Protein AF-A0A239Y9E6-F1 (afdb_monomer)

Foldseek 3Di:
DADALVVLLVCCVPPVPNPNLVCCLPRFFLVSLLVLLLVLLVVLVVVVLCCLVPVLVVDPDDPVSVVSVVVSVVCVVVVVVVSVVVSVVVVVVLLLLLQQLVVLLVVVVFDDDSRLSSRLSSNLSSNCSNLVSVLVVVLVVVCCCQCVPVVNVVVSVVVNVVVVVVSVVSSLVSSLVSNCVNRVHHSVSSVVSSVVSVVVVVVVVVVVVVVVVVVVVVVVD

Solvent-accessible surface area (backbone atoms only — not comparable to full-atom values): 11575 Å² total; per-residue (Å²): 131,90,68,51,48,69,57,41,51,49,30,37,70,79,33,38,90,83,44,10,40,60,45,39,63,75,58,50,43,48,68,38,17,47,53,46,26,56,55,41,65,44,46,64,53,52,49,53,49,48,52,56,65,62,54,50,79,74,47,75,91,43,72,69,49,53,50,49,52,50,52,50,55,52,45,54,59,50,39,56,55,52,51,53,50,49,50,54,52,47,51,52,50,47,53,54,49,19,47,50,35,40,57,49,33,47,76,74,67,30,78,67,52,46,66,61,44,35,20,49,51,28,42,49,53,24,48,50,43,46,52,50,46,54,48,51,52,53,49,55,52,48,46,46,47,31,42,69,74,61,70,32,58,68,58,46,65,52,51,49,58,56,51,52,51,52,51,51,53,51,51,53,50,51,48,29,50,43,50,12,63,61,32,70,42,55,47,66,59,40,48,52,35,50,54,53,36,52,53,52,51,52,50,54,50,52,52,50,52,53,51,52,51,53,51,52,65,60,69,76,106

Mean predicted aligned error: 7.92 Å

Organism: NCBI:txid248315

pLDDT: mean 84.87, std 12.21, range [47.34, 97.5]

Structure (mmCIF, N/CA/C/O backbone):
data_AF-A0A239Y9E6-F1
#
_entry.id   AF-A0A239Y9E6-F1
#
loop_
_atom_site.group_PDB
_atom_site.id
_atom_site.type_symbol
_atom_site.label_atom_id
_atom_site.label_alt_id
_atom_site.label_comp_id
_atom_site.label_asym_id
_atom_site.label_entity_id
_atom_site.label_seq_id
_atom_site.pdbx_PDB_ins_code
_atom_site.Cartn_x
_atom_site.Cartn_y
_atom_site.Cartn_z
_atom_site.occupancy
_atom_site.B_iso_or_equiv
_atom_site.auth_seq_id
_atom_site.auth_comp_id
_atom_site.auth_asym_id
_atom_site.auth_atom_id
_atom_site.pdbx_PDB_model_num
ATOM 1 N N . MET A 1 1 ? -2.095 -20.962 14.255 1.00 58.09 1 MET A N 1
ATOM 2 C CA . MET A 1 1 ? -0.664 -21.070 13.880 1.00 58.09 1 MET A CA 1
ATOM 3 C C . MET A 1 1 ? -0.201 -19.708 13.408 1.00 58.09 1 MET A C 1
ATOM 5 O O . MET A 1 1 ? -0.942 -19.065 12.679 1.00 58.09 1 MET A O 1
ATOM 9 N N . GLU A 1 2 ? 0.981 -19.259 13.822 1.00 73.25 2 GLU A N 1
ATOM 10 C CA . GLU A 1 2 ? 1.532 -17.983 13.360 1.00 73.25 2 GLU A CA 1
ATOM 11 C C . GLU A 1 2 ? 1.887 -18.067 11.864 1.00 73.25 2 GLU A C 1
ATOM 13 O O . GLU A 1 2 ? 2.598 -18.973 11.430 1.00 73.25 2 GLU A O 1
ATOM 18 N N . THR A 1 3 ? 1.362 -17.145 11.057 1.00 85.25 3 THR A N 1
ATOM 19 C CA . THR A 1 3 ? 1.657 -17.067 9.619 1.00 85.25 3 THR A CA 1
ATOM 20 C C . THR A 1 3 ? 2.967 -16.322 9.366 1.00 85.25 3 THR A C 1
ATOM 22 O O . THR A 1 3 ? 3.428 -15.540 10.196 1.00 85.25 3 THR A O 1
ATOM 25 N N . LYS A 1 4 ? 3.596 -16.533 8.210 1.00 91.25 4 LYS A N 1
ATOM 26 C CA . LYS A 1 4 ? 4.770 -15.751 7.793 1.00 91.25 4 LYS A CA 1
ATOM 27 C C . LYS A 1 4 ? 4.338 -14.615 6.873 1.00 91.25 4 LYS A C 1
ATOM 29 O O . LYS A 1 4 ? 3.382 -14.783 6.121 1.00 91.25 4 LYS A O 1
ATOM 34 N N . TRP A 1 5 ? 5.100 -13.518 6.867 1.00 89.94 5 TRP A N 1
ATOM 35 C CA . TRP A 1 5 ? 4.775 -12.320 6.085 1.00 89.94 5 TRP A CA 1
ATOM 36 C C . TRP A 1 5 ? 4.498 -12.643 4.608 1.00 89.94 5 TRP A C 1
ATOM 38 O O . TRP A 1 5 ? 3.470 -12.249 4.078 1.00 89.94 5 TRP A O 1
ATOM 48 N N . TYR A 1 6 ? 5.327 -13.460 3.953 1.00 89.88 6 TYR A N 1
ATOM 49 C CA . TYR A 1 6 ? 5.127 -13.810 2.542 1.00 89.88 6 TYR A CA 1
ATOM 50 C C . TYR A 1 6 ? 3.839 -14.611 2.288 1.00 89.88 6 TYR A C 1
ATOM 52 O O . TYR A 1 6 ? 3.244 -14.488 1.223 1.00 89.88 6 TYR A O 1
ATOM 60 N N . SER A 1 7 ? 3.383 -15.407 3.262 1.00 92.00 7 SER A N 1
ATOM 61 C CA . SER A 1 7 ? 2.109 -16.130 3.174 1.00 92.00 7 SER A CA 1
ATOM 62 C C . SER A 1 7 ? 0.931 -15.165 3.286 1.00 92.00 7 SER A C 1
ATOM 64 O O . SER A 1 7 ? -0.033 -15.287 2.536 1.00 92.00 7 SER A O 1
ATOM 66 N N . ASP A 1 8 ? 1.026 -14.181 4.185 1.00 92.31 8 ASP A N 1
ATOM 67 C CA . ASP A 1 8 ? 0.005 -13.142 4.359 1.00 92.31 8 ASP A CA 1
ATOM 68 C C . ASP A 1 8 ? -0.187 -12.347 3.060 1.00 92.31 8 ASP A C 1
ATOM 70 O O . ASP A 1 8 ? -1.309 -12.191 2.582 1.00 92.31 8 ASP A O 1
ATOM 74 N N . PHE A 1 9 ? 0.914 -11.933 2.427 1.00 92.06 9 PHE A N 1
ATOM 75 C CA . PHE A 1 9 ? 0.871 -11.216 1.152 1.00 92.06 9 PHE A CA 1
ATOM 76 C C . PHE A 1 9 ? 0.440 -12.083 -0.026 1.00 92.06 9 PHE A C 1
ATOM 78 O O . PHE A 1 9 ? -0.323 -11.617 -0.867 1.00 92.06 9 PHE A O 1
ATOM 85 N N . PHE A 1 10 ? 0.875 -13.343 -0.089 1.00 91.25 10 PHE A N 1
ATOM 86 C CA . PHE A 1 10 ? 0.415 -14.267 -1.124 1.00 91.25 10 PHE A CA 1
ATOM 87 C C . PHE A 1 10 ? -1.105 -14.452 -1.067 1.00 91.25 10 PHE A C 1
ATOM 89 O O . PHE A 1 10 ? -1.783 -14.379 -2.088 1.00 91.25 10 PHE A O 1
ATOM 96 N N . GLN A 1 11 ? -1.659 -14.632 0.133 1.00 93.69 11 GLN A N 1
ATOM 97 C CA . GLN A 1 11 ? -3.104 -14.763 0.312 1.00 93.69 11 GLN A CA 1
ATOM 98 C C . GLN A 1 11 ? -3.836 -13.449 0.028 1.00 93.69 11 GLN A C 1
ATOM 100 O O . GLN A 1 11 ? -4.917 -13.481 -0.553 1.00 93.69 11 GLN A O 1
ATOM 105 N N . LEU A 1 12 ? -3.247 -12.297 0.367 1.00 92.81 12 LEU A N 1
ATOM 106 C CA . LEU A 1 12 ? -3.786 -10.991 -0.019 1.00 92.81 12 LEU A CA 1
ATOM 107 C C . LEU A 1 12 ? -3.804 -10.792 -1.542 1.00 92.81 12 LEU A C 1
ATOM 109 O O . LEU A 1 12 ? -4.739 -10.190 -2.056 1.00 92.81 12 LEU A O 1
ATOM 113 N N . LEU A 1 13 ? -2.814 -11.322 -2.263 1.00 89.69 13 LEU A N 1
ATOM 114 C CA . LEU A 1 13 ? -2.731 -11.245 -3.721 1.00 89.69 13 LEU A CA 1
ATOM 115 C C . LEU A 1 13 ? -3.734 -12.180 -4.413 1.00 89.69 13 LEU A C 1
ATOM 117 O O . LEU A 1 13 ? -4.473 -11.754 -5.294 1.00 89.69 13 LEU A O 1
ATOM 121 N N . VAL A 1 14 ? -3.751 -13.459 -4.031 1.00 90.19 14 VAL A N 1
ATOM 122 C CA . VAL A 1 14 ? -4.514 -14.502 -4.742 1.00 90.19 14 VAL A CA 1
ATOM 123 C C . VAL A 1 14 ? -5.971 -14.559 -4.278 1.00 90.19 14 VAL A C 1
ATOM 125 O O . VAL A 1 14 ? -6.881 -14.812 -5.067 1.00 90.19 14 VAL A O 1
ATOM 128 N N . HIS A 1 15 ? -6.210 -14.310 -2.992 1.00 91.94 15 HIS A N 1
ATOM 129 C CA . HIS A 1 15 ? -7.507 -14.480 -2.344 1.00 91.94 15 HIS A CA 1
ATOM 130 C C . HIS A 1 15 ? -7.835 -13.306 -1.401 1.00 91.94 15 HIS A C 1
ATOM 132 O O . HIS A 1 15 ? -8.125 -13.534 -0.220 1.00 91.94 15 HIS A O 1
ATOM 138 N N . PRO A 1 16 ? -7.825 -12.046 -1.891 1.00 89.81 16 PRO A N 1
ATOM 139 C CA . PRO A 1 16 ? -7.928 -10.856 -1.044 1.00 89.81 16 PRO A CA 1
ATOM 140 C C . PRO A 1 16 ? -9.156 -10.883 -0.129 1.00 89.81 16 PRO A C 1
ATOM 142 O O . PRO A 1 16 ? -9.032 -10.671 1.074 1.00 89.81 16 PRO A O 1
ATOM 145 N N . PHE A 1 17 ? -10.335 -11.189 -0.679 1.00 92.12 17 PHE A N 1
ATOM 146 C CA . PHE A 1 17 ? -11.609 -11.071 0.044 1.00 92.12 17 PHE A CA 1
ATOM 147 C C . PHE A 1 17 ? -12.060 -12.336 0.770 1.00 92.12 17 PHE A C 1
ATOM 149 O O . PHE A 1 17 ? -12.908 -12.237 1.649 1.00 92.12 17 PHE A O 1
ATOM 156 N N . SER A 1 18 ? -11.537 -13.506 0.402 1.00 88.88 18 SER A N 1
ATOM 157 C CA . SER A 1 18 ? -11.937 -14.776 1.017 1.00 88.88 18 SER A CA 1
ATOM 158 C C . SER A 1 18 ? -11.010 -15.214 2.146 1.00 88.88 18 SER A C 1
ATOM 160 O O . SER A 1 18 ? -11.458 -15.921 3.043 1.00 88.88 18 SER A O 1
ATOM 162 N N . LYS A 1 19 ? -9.726 -14.830 2.106 1.00 90.88 19 LYS A N 1
ATOM 163 C CA . LYS A 1 19 ? -8.741 -15.281 3.099 1.00 90.88 19 LYS A CA 1
ATOM 164 C C . LYS A 1 19 ? -7.668 -14.254 3.437 1.00 90.88 19 LYS A C 1
ATOM 166 O O . LYS A 1 19 ? -7.308 -14.128 4.600 1.00 90.88 19 LYS A O 1
ATOM 171 N N . GLY A 1 20 ? -7.151 -13.521 2.453 1.00 92.81 20 GLY A N 1
ATOM 172 C CA . GLY A 1 20 ? -6.013 -12.620 2.642 1.00 92.81 20 GLY A CA 1
ATOM 173 C C . GLY A 1 20 ? -6.266 -11.526 3.675 1.00 92.81 20 GLY A C 1
ATOM 174 O O . GLY A 1 20 ? -5.470 -11.345 4.595 1.00 92.81 20 GLY A O 1
ATOM 175 N N . ILE A 1 21 ? -7.401 -10.832 3.563 1.00 95.31 21 ILE A N 1
ATOM 176 C CA . ILE A 1 21 ? -7.781 -9.776 4.507 1.00 95.31 21 ILE A CA 1
ATOM 177 C C . ILE A 1 21 ? -7.981 -10.335 5.924 1.00 95.31 21 ILE A C 1
ATOM 179 O O . ILE A 1 21 ? -7.433 -9.778 6.873 1.00 95.31 21 ILE A O 1
ATOM 183 N N . ASP A 1 22 ? -8.717 -11.440 6.068 1.00 94.88 22 ASP A N 1
ATOM 184 C CA . ASP A 1 22 ? -8.910 -12.129 7.352 1.00 94.88 22 ASP A CA 1
ATOM 185 C C . ASP A 1 22 ? -7.582 -12.496 8.007 1.00 94.88 22 ASP A C 1
ATOM 187 O O . ASP A 1 22 ? -7.327 -12.149 9.159 1.00 94.88 22 ASP A O 1
ATOM 191 N N . GLN A 1 23 ? -6.692 -13.108 7.228 1.00 94.50 23 GLN A N 1
ATOM 192 C CA . GLN A 1 23 ? -5.389 -13.548 7.696 1.00 94.50 23 GLN A CA 1
ATOM 193 C C . GLN A 1 23 ? -4.529 -12.383 8.214 1.00 94.50 23 GLN A C 1
ATOM 195 O O . GLN A 1 23 ? -3.856 -12.526 9.233 1.00 94.50 23 GLN A O 1
ATOM 200 N N . ILE A 1 24 ? -4.564 -11.214 7.565 1.00 95.06 24 ILE A N 1
ATOM 201 C CA . ILE A 1 24 ? -3.812 -10.026 8.009 1.00 95.06 24 ILE A CA 1
ATOM 202 C C . ILE A 1 24 ? -4.429 -9.391 9.258 1.00 95.06 24 ILE A C 1
ATOM 204 O O . ILE A 1 24 ? -3.705 -8.928 10.151 1.00 95.06 24 ILE A O 1
ATOM 208 N N . VAL A 1 25 ? -5.759 -9.334 9.330 1.00 95.19 25 VAL A N 1
ATOM 209 C CA . VAL A 1 25 ? -6.447 -8.773 10.497 1.00 95.19 25 VAL A CA 1
ATOM 210 C C . VAL A 1 25 ? -6.164 -9.632 11.731 1.00 95.19 25 VAL A C 1
ATOM 212 O O . VAL A 1 25 ? -5.786 -9.075 12.761 1.00 95.19 25 VAL A O 1
ATOM 215 N N . GLU A 1 26 ? -6.240 -10.958 11.598 1.00 93.75 26 GLU A N 1
ATOM 216 C CA . GLU A 1 26 ? -6.111 -11.915 12.702 1.00 93.75 26 GLU A CA 1
ATOM 217 C C . GLU A 1 26 ? -4.653 -12.241 13.076 1.00 93.75 26 GLU A C 1
ATOM 219 O O . GLU A 1 26 ? -4.287 -12.192 14.249 1.00 93.75 26 GLU A O 1
ATOM 224 N N . PHE A 1 27 ? -3.793 -12.535 12.093 1.00 93.56 27 PHE A N 1
ATOM 225 C CA . PHE A 1 27 ? -2.424 -13.030 12.328 1.00 93.56 27 PHE A CA 1
ATOM 226 C C . PHE A 1 27 ? -1.324 -12.059 11.889 1.00 93.56 27 PHE A C 1
ATOM 228 O O . PHE A 1 27 ? -0.134 -12.282 12.163 1.00 93.56 27 PHE A O 1
ATOM 235 N N . GLY A 1 28 ? -1.691 -10.982 11.196 1.00 92.50 28 GLY A N 1
ATOM 236 C CA . GLY A 1 28 ? -0.747 -9.969 10.759 1.00 92.50 28 GLY A CA 1
ATOM 237 C C . GLY A 1 28 ? -0.154 -9.216 11.948 1.00 92.50 28 GLY A C 1
ATOM 238 O O . GLY A 1 28 ? -0.832 -8.890 12.921 1.00 92.50 28 GLY A O 1
ATOM 239 N N . THR A 1 29 ? 1.126 -8.868 11.844 1.00 94.75 29 THR A N 1
ATOM 240 C CA . THR A 1 29 ? 1.802 -7.999 12.811 1.00 94.75 29 THR A CA 1
ATOM 241 C C . THR A 1 29 ? 2.454 -6.827 12.099 1.00 94.75 29 THR A C 1
ATOM 243 O O . THR A 1 29 ? 2.759 -6.896 10.907 1.00 94.75 29 THR A O 1
ATOM 246 N N . LEU A 1 30 ? 2.701 -5.752 12.846 1.00 93.50 30 LEU A N 1
ATOM 247 C CA . LEU A 1 30 ? 3.375 -4.566 12.326 1.00 93.50 30 LEU A CA 1
ATOM 248 C C . LEU A 1 30 ? 4.757 -4.900 11.757 1.00 93.50 30 LEU A C 1
ATOM 250 O O . LEU A 1 30 ? 5.105 -4.467 10.664 1.00 93.50 30 LEU A O 1
ATOM 254 N N . LYS A 1 31 ? 5.509 -5.748 12.470 1.00 93.00 31 LYS A N 1
ATOM 255 C CA . LYS A 1 31 ? 6.826 -6.228 12.046 1.00 93.00 31 LYS A CA 1
ATOM 256 C C . LYS A 1 31 ? 6.748 -6.980 10.713 1.00 93.00 31 LYS A C 1
ATOM 258 O O . LYS A 1 31 ? 7.582 -6.740 9.848 1.00 93.00 31 LYS A O 1
ATOM 263 N N . LYS A 1 32 ? 5.755 -7.860 10.529 1.00 93.44 32 LYS A N 1
ATOM 264 C CA . LYS A 1 32 ? 5.565 -8.599 9.268 1.00 93.44 32 LYS A CA 1
ATOM 265 C C . LYS A 1 32 ? 5.279 -7.655 8.098 1.00 93.44 32 LYS A C 1
ATOM 267 O O . LYS A 1 32 ? 5.931 -7.789 7.070 1.00 93.44 32 LYS A O 1
ATOM 272 N N . GLY A 1 33 ? 4.368 -6.694 8.280 1.00 92.00 33 GLY A N 1
ATOM 273 C CA . GLY A 1 33 ? 4.058 -5.690 7.257 1.00 92.00 33 GLY A CA 1
ATOM 274 C C . GLY A 1 33 ? 5.288 -4.862 6.879 1.00 92.00 33 GLY A C 1
ATOM 275 O O . GLY A 1 33 ? 5.632 -4.776 5.708 1.00 92.00 33 GLY A O 1
ATOM 276 N N . PHE A 1 34 ? 6.001 -4.326 7.874 1.00 92.38 34 PHE A N 1
ATOM 277 C CA . PHE A 1 34 ? 7.198 -3.508 7.663 1.00 92.38 34 PHE A CA 1
ATOM 278 C C . PHE A 1 34 ? 8.294 -4.239 6.876 1.00 92.38 34 PHE A C 1
ATOM 280 O O . PHE A 1 34 ? 8.764 -3.741 5.855 1.00 92.38 34 PHE A O 1
ATOM 287 N N . TRP A 1 35 ? 8.680 -5.442 7.319 1.00 90.12 35 TRP A N 1
ATOM 288 C CA . TRP A 1 35 ? 9.730 -6.208 6.643 1.00 90.12 35 TRP A CA 1
ATOM 289 C C . TRP A 1 35 ? 9.328 -6.610 5.230 1.00 90.12 35 TRP A C 1
ATOM 291 O O . TRP A 1 35 ? 10.146 -6.512 4.321 1.00 90.12 35 TRP A O 1
ATOM 301 N N . ALA A 1 36 ? 8.076 -7.019 5.025 1.00 89.25 36 ALA A N 1
ATOM 302 C CA . ALA A 1 36 ? 7.587 -7.342 3.694 1.00 89.25 36 ALA A CA 1
ATOM 303 C C . ALA A 1 36 ? 7.702 -6.149 2.740 1.00 89.25 36 ALA A C 1
ATOM 305 O O . ALA A 1 36 ? 8.219 -6.308 1.639 1.00 89.25 36 ALA A O 1
ATOM 306 N N . THR A 1 37 ? 7.295 -4.953 3.174 1.00 88.75 37 THR A N 1
ATOM 307 C CA . THR A 1 37 ? 7.396 -3.732 2.365 1.00 88.75 37 THR A CA 1
ATOM 308 C C . THR A 1 37 ? 8.841 -3.404 2.017 1.00 88.75 37 THR A C 1
ATOM 310 O O . THR A 1 37 ? 9.116 -3.127 0.855 1.00 88.75 37 THR A O 1
ATOM 313 N N . ILE A 1 38 ? 9.775 -3.517 2.968 1.00 87.25 38 ILE A N 1
ATOM 314 C CA . ILE A 1 38 ? 11.215 -3.352 2.703 1.00 87.25 38 ILE A CA 1
ATOM 315 C C . ILE A 1 38 ? 11.676 -4.299 1.590 1.00 87.25 38 ILE A C 1
ATOM 317 O O . ILE A 1 38 ? 12.301 -3.863 0.622 1.00 87.25 38 ILE A O 1
ATOM 321 N N . PHE A 1 39 ? 11.353 -5.590 1.708 1.00 87.06 39 PHE A N 1
ATOM 322 C CA . PHE A 1 39 ? 11.778 -6.585 0.726 1.00 87.06 39 PHE A CA 1
ATOM 323 C C . PHE A 1 39 ? 11.119 -6.370 -0.635 1.00 87.06 39 PHE A C 1
ATOM 325 O O . PHE A 1 39 ? 11.807 -6.432 -1.649 1.00 87.06 39 PHE A O 1
ATOM 332 N N . PHE A 1 40 ? 9.821 -6.063 -0.682 1.00 87.94 40 PHE A N 1
ATOM 333 C CA . PHE A 1 40 ? 9.132 -5.784 -1.941 1.00 87.94 40 PHE A CA 1
ATOM 334 C C . PHE A 1 40 ? 9.663 -4.531 -2.620 1.00 87.94 40 PHE A C 1
ATOM 336 O O . PHE A 1 40 ? 9.852 -4.549 -3.831 1.00 87.94 40 PHE A O 1
ATOM 343 N N . TRP A 1 41 ? 9.994 -3.487 -1.859 1.00 84.00 41 TRP A N 1
ATOM 344 C CA . TRP A 1 41 ? 10.648 -2.302 -2.405 1.00 84.00 41 TRP A CA 1
ATOM 345 C C . TRP A 1 41 ? 12.005 -2.614 -3.018 1.00 84.00 41 TRP A C 1
ATOM 347 O O . TRP A 1 41 ? 12.411 -1.878 -3.898 1.00 84.00 41 TRP A O 1
ATOM 357 N N . ALA A 1 42 ? 12.708 -3.672 -2.607 1.00 81.56 42 ALA A N 1
ATOM 358 C CA . ALA A 1 42 ? 13.964 -4.058 -3.247 1.00 81.56 42 ALA A CA 1
ATOM 359 C C . ALA A 1 42 ? 13.750 -4.754 -4.605 1.00 81.56 42 ALA A C 1
ATOM 361 O O . ALA A 1 42 ? 14.606 -4.647 -5.480 1.00 81.56 42 ALA A O 1
ATOM 362 N N . ILE A 1 43 ? 12.619 -5.444 -4.813 1.00 80.88 43 ILE A N 1
ATOM 363 C CA . ILE A 1 43 ? 12.390 -6.299 -5.992 1.00 80.88 43 ILE A CA 1
ATOM 364 C C . ILE A 1 43 ? 12.484 -5.536 -7.325 1.00 80.88 43 ILE A C 1
ATOM 366 O O . ILE A 1 43 ? 13.253 -5.989 -8.172 1.00 80.88 43 ILE A O 1
ATOM 370 N N . PRO A 1 44 ? 11.787 -4.400 -7.553 1.00 73.75 44 PRO A N 1
ATOM 371 C CA . PRO A 1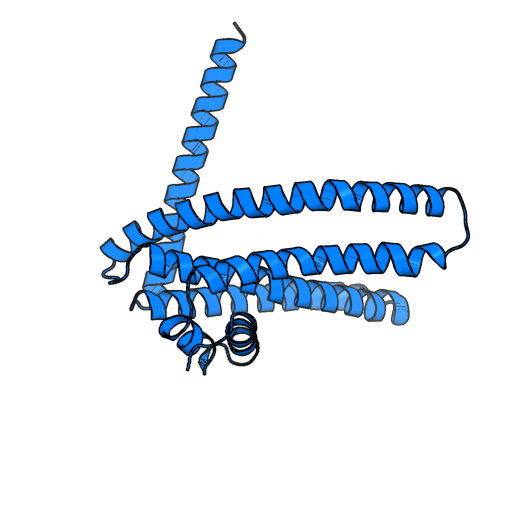 44 ? 11.878 -3.665 -8.821 1.00 73.75 44 PRO A CA 1
ATOM 372 C C . PRO A 1 44 ? 13.309 -3.306 -9.208 1.00 73.75 44 PRO A C 1
ATOM 374 O O . PRO A 1 44 ? 13.696 -3.398 -10.370 1.00 73.75 44 PRO A O 1
ATOM 377 N N . TYR A 1 45 ? 14.109 -2.926 -8.218 1.00 72.50 45 TYR A N 1
ATOM 378 C CA . TYR A 1 45 ? 15.476 -2.486 -8.436 1.00 72.50 45 TYR A CA 1
ATOM 379 C C . TYR A 1 45 ? 16.441 -3.654 -8.580 1.00 72.50 45 TYR A C 1
ATOM 381 O O . TYR A 1 45 ? 17.361 -3.566 -9.384 1.00 72.50 45 TYR A O 1
ATOM 389 N N . LEU A 1 46 ? 16.220 -4.762 -7.865 1.00 74.50 46 LEU A N 1
ATOM 390 C CA . LEU A 1 46 ? 16.942 -6.010 -8.111 1.00 74.50 46 LEU A CA 1
ATOM 391 C C . LEU A 1 46 ? 16.678 -6.511 -9.530 1.00 74.50 46 LEU A C 1
ATOM 393 O O . LEU A 1 46 ? 17.617 -6.908 -10.209 1.00 74.50 46 LEU A O 1
ATOM 397 N N . LEU A 1 47 ? 15.431 -6.439 -10.006 1.00 70.81 47 LEU A N 1
ATOM 398 C CA . LEU A 1 47 ? 15.101 -6.747 -11.395 1.00 70.81 47 LEU A CA 1
ATOM 399 C C . LEU A 1 47 ? 15.834 -5.795 -12.346 1.00 70.81 47 LEU A C 1
ATOM 401 O O . LEU A 1 47 ? 16.524 -6.269 -13.239 1.00 70.81 47 LEU A O 1
ATOM 405 N N . LEU A 1 48 ? 15.779 -4.479 -12.128 1.00 67.25 48 LEU A N 1
ATOM 406 C CA . LEU A 1 48 ? 16.496 -3.506 -12.961 1.00 67.25 48 LEU A CA 1
ATOM 407 C C . LEU A 1 48 ? 18.015 -3.757 -12.988 1.00 67.25 48 LEU A C 1
ATOM 409 O O . LEU A 1 48 ? 18.631 -3.717 -14.052 1.00 67.25 48 LEU A O 1
ATOM 413 N N . ALA A 1 49 ? 18.612 -4.056 -11.833 1.00 66.62 49 ALA A N 1
ATOM 414 C CA . ALA A 1 49 ? 20.031 -4.359 -11.700 1.00 66.62 49 ALA A CA 1
ATOM 415 C C . ALA A 1 49 ? 20.400 -5.680 -12.390 1.00 66.62 49 ALA A C 1
ATOM 417 O O . ALA A 1 49 ? 21.401 -5.729 -13.100 1.00 66.62 49 ALA A O 1
ATOM 418 N N . LEU A 1 50 ? 19.597 -6.738 -12.239 1.00 66.44 50 LEU A N 1
ATOM 419 C CA . LEU A 1 50 ? 19.798 -8.015 -12.932 1.00 66.44 50 LEU A CA 1
ATOM 420 C C . LEU A 1 50 ? 19.654 -7.856 -14.450 1.00 66.44 50 LEU A C 1
ATOM 422 O O . LEU A 1 50 ? 20.526 -8.297 -15.191 1.00 66.44 50 LEU A O 1
ATOM 426 N N . PHE A 1 51 ? 18.618 -7.160 -14.926 1.00 60.75 51 PHE A N 1
ATOM 427 C CA . PHE A 1 51 ? 18.453 -6.853 -16.350 1.00 60.75 51 PHE A CA 1
ATOM 428 C C . PHE A 1 51 ? 19.654 -6.061 -16.888 1.00 60.75 51 PHE A C 1
ATOM 430 O O . PHE A 1 51 ? 20.227 -6.432 -17.913 1.00 60.75 51 PHE A O 1
ATOM 437 N N . GLY A 1 52 ? 20.090 -5.021 -16.172 1.00 57.59 52 GLY A N 1
ATOM 438 C CA . GLY A 1 52 ? 21.242 -4.208 -16.555 1.00 57.59 52 GLY A CA 1
ATOM 439 C C . GLY A 1 52 ? 22.578 -4.957 -16.519 1.00 57.59 52 GLY A C 1
ATOM 440 O O . GLY A 1 52 ? 23.431 -4.726 -17.366 1.00 57.59 52 GLY A O 1
ATOM 441 N N . THR A 1 53 ? 22.777 -5.882 -15.580 1.00 59.22 53 THR A N 1
ATOM 442 C CA . THR A 1 53 ? 24.045 -6.624 -15.437 1.00 59.22 53 THR A CA 1
ATOM 443 C C . THR A 1 53 ? 24.113 -7.903 -16.268 1.00 59.22 53 THR A C 1
ATOM 445 O O . THR A 1 53 ? 25.216 -8.338 -16.575 1.00 59.22 53 THR A O 1
ATOM 448 N N . MET A 1 54 ? 22.982 -8.496 -16.671 1.00 59.75 54 MET A N 1
ATOM 449 C CA . MET A 1 54 ? 22.956 -9.735 -17.464 1.00 59.75 54 MET A CA 1
ATOM 450 C C . MET A 1 54 ? 22.816 -9.494 -18.973 1.00 59.75 54 MET A C 1
ATOM 452 O O . MET A 1 54 ? 23.437 -10.215 -19.749 1.00 59.75 54 MET A O 1
ATOM 456 N N . LEU A 1 55 ? 22.041 -8.494 -19.416 1.00 60.03 55 LEU A N 1
ATOM 457 C CA . LEU A 1 55 ? 21.837 -8.235 -20.854 1.00 60.03 55 LEU A CA 1
ATOM 458 C C . LEU A 1 55 ? 22.950 -7.388 -21.475 1.00 60.03 55 LEU A C 1
ATOM 460 O O . LEU A 1 55 ? 23.312 -7.590 -22.628 1.00 60.03 55 LEU A O 1
ATOM 464 N N . ILE A 1 56 ? 23.509 -6.440 -20.725 1.00 59.19 56 ILE A N 1
ATOM 465 C CA . ILE A 1 56 ? 24.456 -5.456 -21.268 1.00 59.19 56 ILE A CA 1
ATOM 466 C C . ILE A 1 56 ? 25.833 -6.048 -21.582 1.00 59.19 56 ILE A C 1
ATOM 468 O O . ILE A 1 56 ? 26.397 -5.677 -22.609 1.00 59.19 56 ILE A O 1
ATOM 472 N N . PRO A 1 57 ? 26.379 -7.009 -20.810 1.00 63.09 57 PRO A N 1
ATOM 473 C CA . PRO A 1 57 ? 27.607 -7.696 -21.210 1.00 63.09 57 PRO A CA 1
ATOM 474 C C . PRO A 1 57 ? 27.475 -8.519 -22.498 1.00 63.09 57 PRO A C 1
ATOM 476 O O . PRO A 1 57 ? 28.495 -8.871 -23.083 1.00 63.09 57 PRO A O 1
ATOM 479 N N . LEU A 1 58 ? 26.244 -8.829 -22.928 1.00 64.12 58 LEU A N 1
ATOM 480 C CA . LEU A 1 58 ? 25.960 -9.508 -24.195 1.00 64.12 58 LEU A CA 1
AT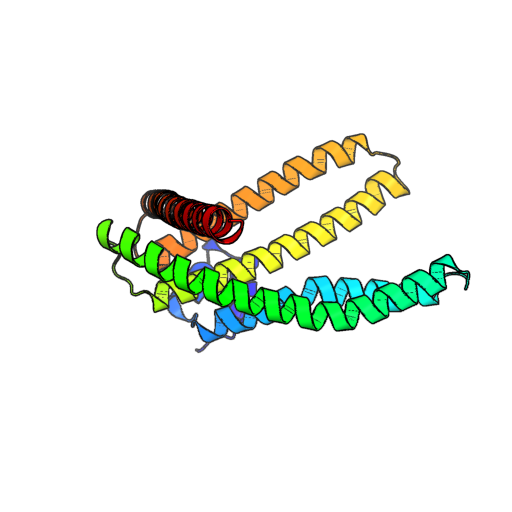OM 481 C C . LEU A 1 58 ? 25.876 -8.529 -25.381 1.00 64.12 58 LEU A C 1
ATOM 483 O O . LEU A 1 58 ? 25.855 -8.970 -26.529 1.00 64.12 58 LEU A O 1
ATOM 487 N N . LEU A 1 59 ? 25.834 -7.214 -25.128 1.00 65.75 59 LEU A N 1
ATOM 488 C CA . LEU A 1 59 ? 25.840 -6.187 -26.168 1.00 65.75 59 LEU A CA 1
ATOM 489 C C . LEU A 1 59 ? 27.276 -5.889 -26.643 1.00 65.75 59 LEU A C 1
ATOM 491 O O . LEU A 1 59 ? 28.228 -6.000 -25.863 1.00 65.75 59 LEU A O 1
ATOM 495 N N . PRO A 1 60 ? 27.467 -5.481 -27.913 1.00 73.12 60 PRO A N 1
ATOM 496 C CA . PRO A 1 60 ? 28.781 -5.121 -28.435 1.00 73.12 60 PRO A CA 1
ATOM 497 C C . PRO A 1 60 ? 29.435 -4.017 -27.599 1.00 73.12 60 PRO A C 1
ATOM 499 O O . PRO A 1 60 ? 28.852 -2.954 -27.389 1.00 73.12 60 PRO A O 1
ATOM 502 N N . ARG A 1 61 ? 30.675 -4.247 -27.154 1.00 73.00 61 ARG A N 1
ATOM 503 C CA . ARG A 1 61 ? 31.470 -3.269 -26.397 1.00 73.00 61 ARG A CA 1
ATOM 504 C C . ARG A 1 61 ? 31.727 -2.028 -27.259 1.00 73.00 61 ARG A C 1
ATOM 506 O O . ARG A 1 61 ? 32.622 -2.015 -28.096 1.00 73.00 61 ARG A O 1
ATOM 513 N N . ASN A 1 62 ? 30.944 -0.986 -27.029 1.00 78.56 62 ASN A N 1
ATOM 514 C CA . ASN A 1 62 ? 31.118 0.348 -27.592 1.00 78.56 62 ASN A CA 1
ATOM 515 C C . ASN A 1 62 ? 30.969 1.400 -26.478 1.00 78.56 62 ASN A C 1
ATOM 517 O O . ASN A 1 62 ? 30.655 1.063 -25.332 1.00 78.56 62 ASN A O 1
ATOM 521 N N . GLU A 1 63 ? 31.198 2.674 -26.798 1.00 71.94 63 GLU A N 1
ATOM 522 C CA . GLU A 1 63 ? 31.133 3.759 -25.808 1.00 71.94 63 GLU A CA 1
ATOM 523 C C . GLU A 1 63 ? 29.771 3.845 -25.107 1.00 71.94 63 GLU A C 1
ATOM 525 O O . GLU A 1 63 ? 29.716 4.059 -23.900 1.00 71.94 63 GLU A O 1
ATOM 530 N N . ILE A 1 64 ? 28.676 3.573 -25.825 1.00 67.25 64 ILE A N 1
ATOM 531 C CA . ILE A 1 64 ? 27.317 3.536 -25.266 1.00 67.25 64 ILE A CA 1
ATOM 532 C C . ILE 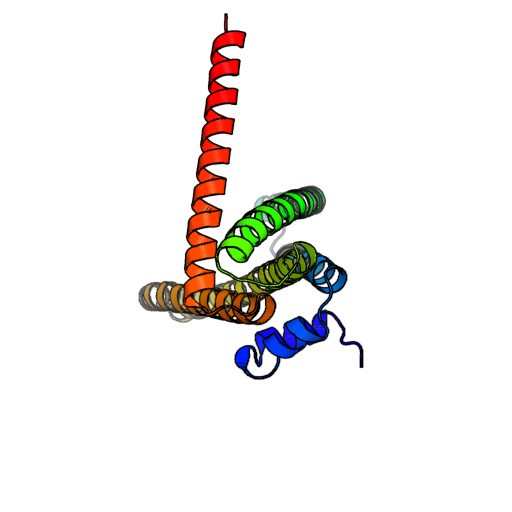A 1 64 ? 27.195 2.432 -24.207 1.00 67.25 64 ILE A C 1
ATOM 534 O O . ILE A 1 64 ? 26.712 2.686 -23.106 1.00 67.25 64 ILE A O 1
ATOM 538 N N . THR A 1 65 ? 27.685 1.227 -24.505 1.00 66.38 65 THR A N 1
ATOM 539 C CA . THR A 1 65 ? 27.629 0.059 -23.610 1.00 66.38 65 THR A CA 1
ATOM 540 C C . THR A 1 65 ? 28.515 0.248 -22.372 1.00 66.38 65 THR A C 1
ATOM 542 O O . THR A 1 65 ? 28.109 -0.101 -21.264 1.00 66.38 65 THR A O 1
ATOM 545 N N . ASN A 1 66 ? 29.695 0.864 -22.521 1.00 67.44 66 ASN A N 1
ATOM 546 C CA . ASN A 1 66 ? 30.577 1.194 -21.393 1.00 67.44 66 ASN A CA 1
ATOM 547 C C . ASN A 1 66 ? 30.003 2.314 -20.506 1.00 67.44 66 ASN A C 1
ATOM 549 O O . ASN A 1 66 ? 30.051 2.197 -19.281 1.00 67.44 66 ASN A O 1
ATOM 553 N N . THR A 1 67 ? 29.404 3.357 -21.090 1.00 65.62 67 THR A N 1
ATOM 554 C CA . THR A 1 67 ? 28.694 4.397 -20.328 1.00 65.62 67 THR A CA 1
ATOM 555 C C . THR A 1 67 ? 27.506 3.806 -19.573 1.00 65.62 67 THR A C 1
ATOM 557 O O . THR A 1 67 ? 27.328 4.103 -18.394 1.00 65.62 67 THR A O 1
ATOM 560 N N . PHE A 1 68 ? 26.740 2.902 -20.191 1.00 64.06 68 PHE A N 1
ATOM 561 C CA . PHE A 1 68 ? 25.632 2.209 -19.525 1.00 64.06 68 PHE A CA 1
ATOM 562 C C . PHE A 1 68 ? 26.104 1.360 -18.332 1.00 64.06 68 PHE A C 1
ATOM 564 O O . PHE A 1 68 ? 25.488 1.405 -17.270 1.00 64.06 68 PHE A O 1
ATOM 571 N N . LEU A 1 69 ? 27.222 0.637 -18.469 1.00 65.12 69 LEU A N 1
ATOM 572 C CA . LEU A 1 69 ? 27.847 -0.145 -17.391 1.00 65.12 69 LEU A CA 1
ATOM 573 C C . LEU A 1 69 ? 28.282 0.724 -16.200 1.00 65.12 69 LEU A C 1
ATOM 575 O O . LEU A 1 69 ? 28.043 0.357 -15.048 1.00 65.12 69 LEU A O 1
ATOM 579 N N . ILE A 1 70 ? 28.889 1.884 -16.463 1.00 65.44 70 ILE A N 1
ATOM 580 C CA . ILE A 1 70 ? 29.291 2.838 -15.420 1.00 65.44 70 ILE A CA 1
ATOM 581 C C . ILE A 1 70 ? 28.049 3.426 -14.741 1.00 65.44 70 ILE A C 1
ATOM 583 O O . ILE A 1 70 ? 27.960 3.400 -13.514 1.00 65.44 70 ILE A O 1
ATOM 587 N N . VAL A 1 71 ? 27.059 3.877 -15.518 1.00 63.91 71 VAL A N 1
ATOM 588 C CA . VAL A 1 71 ? 25.789 4.409 -14.997 1.00 63.91 71 VAL A CA 1
ATOM 589 C C . VAL A 1 71 ? 25.075 3.380 -14.126 1.00 63.91 71 VAL A C 1
ATOM 591 O O . VAL A 1 71 ? 24.613 3.741 -13.054 1.00 63.91 71 VAL A O 1
ATOM 594 N N . LEU A 1 72 ? 25.036 2.101 -14.510 1.00 61.41 72 LEU A N 1
ATOM 595 C CA . LEU A 1 72 ? 24.432 1.032 -13.705 1.00 61.41 72 LEU A CA 1
ATOM 596 C C . LEU A 1 72 ? 25.221 0.699 -12.437 1.00 61.41 72 LEU A C 1
ATOM 598 O O . LEU A 1 72 ? 24.622 0.424 -11.400 1.00 61.41 72 LEU A O 1
ATOM 602 N N . THR A 1 73 ? 26.552 0.756 -12.490 1.00 59.62 73 THR A N 1
ATOM 603 C CA . THR A 1 73 ? 27.404 0.531 -11.311 1.00 59.62 73 THR A CA 1
ATOM 604 C C . THR A 1 73 ? 27.218 1.655 -10.286 1.00 59.62 73 THR A C 1
ATOM 606 O O . THR A 1 73 ? 27.032 1.389 -9.097 1.00 59.62 73 THR A O 1
ATOM 609 N N . PHE A 1 74 ? 27.165 2.913 -10.742 1.00 58.56 74 PHE A N 1
ATOM 610 C CA . PHE A 1 74 ? 26.807 4.059 -9.900 1.00 58.56 74 PHE A CA 1
ATOM 611 C C . PHE A 1 74 ? 25.341 4.018 -9.456 1.00 58.56 74 PHE A C 1
ATOM 613 O O . PHE A 1 74 ? 25.049 4.325 -8.300 1.00 58.56 74 PHE A O 1
ATOM 620 N N . ALA A 1 75 ? 24.428 3.576 -10.325 1.00 58.19 75 ALA A N 1
ATOM 621 C CA . ALA A 1 75 ? 23.025 3.381 -9.987 1.00 58.19 75 ALA A CA 1
ATOM 622 C C . ALA A 1 75 ? 22.853 2.315 -8.906 1.00 58.19 75 ALA A C 1
ATOM 624 O O . ALA A 1 75 ? 21.948 2.466 -8.106 1.00 58.19 75 ALA A O 1
ATOM 625 N N . GLY A 1 76 ? 23.720 1.300 -8.811 1.00 59.75 76 GLY A N 1
ATOM 626 C CA . GLY A 1 76 ? 23.691 0.296 -7.742 1.00 59.75 76 GLY A CA 1
ATOM 627 C C . GLY A 1 76 ? 24.028 0.857 -6.352 1.00 59.75 76 GLY A C 1
ATOM 628 O O . GLY A 1 76 ? 23.342 0.546 -5.380 1.00 59.75 76 GLY A O 1
ATOM 629 N N . VAL A 1 77 ? 25.037 1.730 -6.243 1.00 60.03 77 VAL A N 1
ATOM 630 C CA . VAL A 1 77 ? 25.398 2.394 -4.970 1.00 60.03 77 VAL A CA 1
ATOM 631 C C . VAL A 1 77 ? 24.395 3.495 -4.619 1.00 60.03 77 VAL A C 1
ATOM 633 O O . VAL A 1 77 ? 23.916 3.563 -3.486 1.00 60.03 77 VAL A O 1
ATOM 636 N N . ALA A 1 78 ? 24.020 4.323 -5.599 1.00 64.62 78 ALA A N 1
ATOM 637 C CA . ALA A 1 78 ? 22.959 5.313 -5.438 1.00 64.62 78 ALA A CA 1
ATOM 638 C C . ALA A 1 78 ? 21.617 4.645 -5.100 1.00 64.62 78 ALA A C 1
ATOM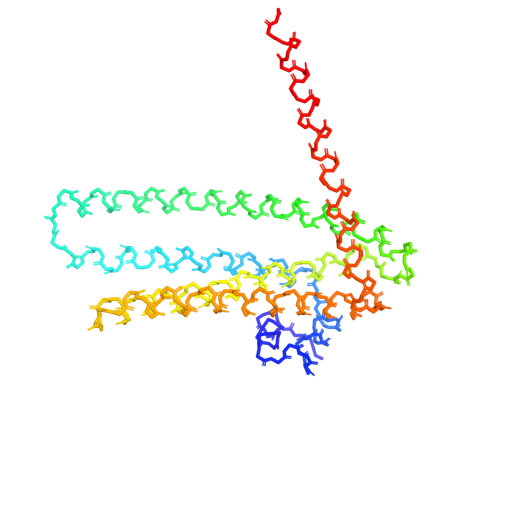 640 O O . ALA A 1 78 ? 20.858 5.184 -4.303 1.00 64.62 78 ALA A O 1
ATOM 641 N N . PHE A 1 79 ? 21.351 3.447 -5.629 1.00 69.06 79 PHE A N 1
ATOM 642 C CA . PHE A 1 79 ? 20.163 2.652 -5.330 1.00 69.06 79 PHE A CA 1
ATOM 643 C C . PHE A 1 79 ? 20.088 2.295 -3.855 1.00 69.06 79 PHE A C 1
ATOM 645 O O . PHE A 1 79 ? 19.055 2.547 -3.252 1.00 69.06 79 PHE A O 1
ATOM 652 N N . VAL A 1 80 ? 21.154 1.757 -3.254 1.00 69.81 80 VAL A N 1
ATOM 653 C CA . VAL A 1 80 ? 21.131 1.413 -1.824 1.00 69.81 80 VAL A CA 1
ATOM 654 C C . VAL A 1 80 ? 20.792 2.653 -0.994 1.00 69.81 80 VAL A C 1
ATOM 656 O O . VAL A 1 80 ? 19.920 2.590 -0.131 1.00 69.81 80 VAL A O 1
ATOM 659 N N . LEU A 1 81 ? 21.390 3.805 -1.310 1.00 72.12 81 LEU A N 1
ATOM 660 C CA . LEU A 1 81 ? 21.108 5.069 -0.623 1.00 72.12 81 LEU A CA 1
ATOM 661 C C . LEU A 1 81 ? 19.668 5.565 -0.840 1.00 72.12 81 LEU A C 1
ATOM 663 O O . LEU A 1 81 ? 19.000 5.922 0.128 1.00 72.12 81 LEU A O 1
ATOM 667 N N . ILE A 1 82 ? 19.168 5.555 -2.079 1.00 73.62 82 ILE A N 1
ATOM 668 C CA . ILE A 1 82 ? 17.797 5.967 -2.428 1.00 73.62 82 ILE A CA 1
ATOM 669 C C . ILE A 1 82 ? 16.769 5.019 -1.808 1.00 73.62 82 ILE A C 1
ATOM 671 O O . ILE A 1 82 ? 15.738 5.467 -1.318 1.00 73.62 82 ILE A O 1
ATOM 675 N N . TRP A 1 83 ? 17.049 3.720 -1.787 1.00 76.19 83 TRP A N 1
ATOM 676 C CA . TRP A 1 83 ? 16.199 2.695 -1.194 1.00 76.19 83 TRP A CA 1
ATOM 677 C C . TRP A 1 83 ? 16.124 2.850 0.325 1.00 76.19 83 TRP A C 1
ATOM 679 O O . TRP A 1 83 ? 15.025 2.892 0.876 1.00 76.19 83 TRP A O 1
ATOM 689 N N . PHE A 1 84 ? 17.263 3.041 1.001 1.00 78.19 84 PHE A N 1
ATOM 690 C CA . PHE A 1 84 ? 17.284 3.340 2.436 1.00 78.19 84 PHE A CA 1
ATOM 691 C C . PHE A 1 84 ? 16.562 4.653 2.761 1.00 78.19 84 PHE A C 1
ATOM 693 O O . PHE A 1 84 ? 15.753 4.687 3.690 1.00 78.19 84 PHE A O 1
ATOM 700 N N . LEU A 1 85 ? 16.807 5.718 1.990 1.00 80.56 85 LEU A N 1
ATOM 701 C CA . LEU A 1 85 ? 16.128 7.002 2.169 1.00 80.56 85 LEU A CA 1
ATOM 702 C C . LEU A 1 85 ? 14.617 6.873 1.925 1.00 80.56 85 LEU A C 1
ATOM 704 O O . LEU A 1 85 ? 13.823 7.393 2.704 1.00 80.56 85 LEU A O 1
ATOM 708 N N . GLY A 1 86 ? 14.217 6.136 0.890 1.00 80.44 86 GLY A N 1
ATOM 709 C CA . GLY A 1 86 ? 12.823 5.861 0.552 1.00 80.44 86 GLY A CA 1
ATOM 710 C C . GLY A 1 86 ? 12.100 5.091 1.653 1.00 80.44 86 GLY A C 1
ATOM 711 O O . GLY A 1 86 ? 10.992 5.467 2.030 1.00 80.44 86 GLY A O 1
ATOM 712 N N . ILE A 1 87 ? 12.741 4.076 2.242 1.00 83.31 87 ILE A N 1
ATOM 713 C CA . ILE A 1 87 ? 12.204 3.347 3.401 1.00 83.31 87 ILE A CA 1
ATOM 714 C C . ILE A 1 87 ? 12.069 4.273 4.611 1.00 83.31 87 ILE A C 1
ATOM 716 O O . ILE A 1 87 ? 11.042 4.240 5.287 1.00 83.31 87 ILE A O 1
ATOM 720 N N . LEU A 1 88 ? 13.073 5.112 4.886 1.00 84.25 88 LEU A N 1
ATOM 721 C CA . LEU A 1 88 ? 13.055 6.032 6.024 1.00 84.25 88 LEU A CA 1
ATOM 722 C C . LEU A 1 88 ? 11.937 7.076 5.889 1.00 84.25 88 LEU A C 1
ATOM 724 O O . LEU A 1 88 ? 11.182 7.301 6.835 1.00 84.25 88 LEU A O 1
ATOM 728 N N . LEU A 1 89 ? 11.776 7.661 4.702 1.00 84.06 89 LEU A N 1
ATOM 729 C CA . LEU A 1 89 ? 10.687 8.594 4.408 1.00 84.06 89 LEU A CA 1
ATOM 730 C C . LEU A 1 89 ? 9.320 7.904 4.457 1.00 84.06 89 LEU A C 1
ATOM 732 O O . LEU A 1 89 ? 8.384 8.455 5.034 1.00 84.06 89 LEU A O 1
ATOM 736 N N . SER A 1 90 ? 9.213 6.681 3.931 1.00 84.75 90 SER A N 1
ATOM 737 C CA . SER A 1 90 ? 7.984 5.880 4.011 1.00 84.75 90 SER A CA 1
ATOM 738 C C . SER A 1 90 ? 7.635 5.546 5.457 1.00 84.75 90 SER A C 1
ATOM 740 O O . SER A 1 90 ? 6.471 5.600 5.831 1.00 84.75 90 SER A O 1
ATOM 742 N N . PHE A 1 91 ? 8.628 5.272 6.306 1.00 87.62 91 PHE A N 1
ATOM 743 C CA . PHE A 1 91 ? 8.403 5.026 7.727 1.00 87.62 91 PHE A CA 1
ATOM 744 C C . PHE A 1 91 ? 7.775 6.239 8.417 1.00 87.62 91 PHE A C 1
ATOM 746 O O . PHE A 1 91 ? 6.775 6.099 9.121 1.00 87.62 91 PHE A O 1
ATOM 753 N N . ILE A 1 92 ? 8.319 7.434 8.168 1.00 88.38 92 ILE A N 1
ATOM 754 C CA . ILE A 1 92 ? 7.773 8.692 8.693 1.00 88.38 92 ILE A CA 1
ATOM 755 C C . ILE A 1 92 ? 6.362 8.930 8.138 1.00 88.38 92 ILE A C 1
ATOM 757 O O . ILE A 1 92 ? 5.437 9.198 8.906 1.00 88.38 92 ILE A O 1
ATOM 761 N N . GLY A 1 93 ? 6.182 8.784 6.822 1.00 90.19 93 GLY A N 1
ATOM 762 C CA . GLY A 1 93 ? 4.902 8.983 6.145 1.00 90.19 93 GLY A CA 1
ATOM 763 C C . GLY A 1 93 ? 3.811 8.054 6.672 1.00 90.19 93 GLY A C 1
ATOM 764 O O . GLY A 1 93 ? 2.749 8.521 7.081 1.00 90.19 93 GLY A O 1
ATOM 765 N N . VAL A 1 94 ? 4.094 6.751 6.754 1.00 92.88 94 VAL A N 1
ATOM 766 C CA . VAL A 1 94 ? 3.176 5.738 7.287 1.00 92.88 94 VAL A CA 1
ATOM 767 C C . VAL A 1 94 ? 2.860 6.010 8.754 1.00 92.88 94 VAL A C 1
ATOM 769 O O . VAL A 1 94 ? 1.697 5.903 9.141 1.00 92.88 94 VAL A O 1
ATOM 772 N N . ALA A 1 95 ? 3.838 6.391 9.579 1.00 92.62 95 ALA A N 1
ATOM 773 C CA . ALA A 1 95 ? 3.602 6.693 10.990 1.00 92.62 95 ALA A CA 1
ATOM 774 C C . ALA A 1 95 ? 2.683 7.914 11.175 1.00 92.62 95 ALA A C 1
ATOM 776 O O . ALA A 1 95 ? 1.678 7.824 11.886 1.00 92.62 95 ALA A O 1
ATOM 777 N N . ILE A 1 96 ? 2.983 9.029 10.495 1.00 93.69 96 ILE A N 1
ATOM 778 C CA . ILE A 1 96 ? 2.176 10.259 10.541 1.00 93.69 96 ILE A CA 1
ATOM 779 C C . ILE A 1 96 ? 0.766 9.985 10.017 1.00 93.69 96 ILE A C 1
ATOM 781 O O . ILE A 1 96 ? -0.216 10.298 10.696 1.00 93.69 96 ILE A O 1
ATOM 785 N N . TYR A 1 97 ? 0.657 9.351 8.845 1.00 95.00 97 TYR A N 1
ATOM 786 C CA . TYR A 1 97 ? -0.628 9.004 8.249 1.00 95.00 97 TYR A CA 1
ATOM 787 C C . TYR A 1 97 ? -1.444 8.116 9.190 1.00 95.00 97 TYR A C 1
ATOM 789 O O . TYR A 1 97 ? -2.597 8.424 9.468 1.00 95.00 97 TYR A O 1
ATOM 797 N N . SER A 1 98 ? -0.845 7.063 9.754 1.00 96.69 98 SER A N 1
ATOM 798 C CA . SER A 1 98 ? -1.534 6.142 10.670 1.00 96.69 98 SER A CA 1
ATOM 799 C C . SER A 1 98 ? -2.043 6.839 11.926 1.00 96.69 98 SER A C 1
ATOM 801 O O . SER A 1 98 ? -3.135 6.526 12.399 1.00 96.69 98 SER A O 1
ATOM 803 N N . TYR A 1 99 ? -1.276 7.786 12.468 1.00 96.75 99 TYR A N 1
ATOM 804 C CA . TYR A 1 99 ? -1.676 8.548 13.645 1.00 96.75 99 TYR A CA 1
ATOM 805 C C . TYR A 1 99 ? -2.886 9.446 13.356 1.00 96.75 99 TYR A C 1
ATOM 807 O O . TYR A 1 99 ? -3.899 9.358 14.057 1.00 96.75 99 TYR A O 1
ATOM 815 N N . ILE A 1 100 ? -2.807 10.267 12.301 1.00 97.06 100 ILE A N 1
ATOM 816 C CA . ILE A 1 100 ? -3.890 11.179 11.903 1.00 97.06 100 ILE A CA 1
ATOM 817 C C . ILE A 1 100 ? -5.128 10.372 11.502 1.00 97.06 100 ILE A C 1
ATOM 819 O O . ILE A 1 100 ? -6.227 10.646 11.983 1.00 97.06 100 ILE A O 1
ATOM 823 N N . PHE A 1 101 ? -4.949 9.329 10.691 1.00 97.25 101 PHE A N 1
ATOM 824 C CA . PHE A 1 101 ? -6.029 8.450 10.256 1.00 97.25 101 PHE A CA 1
ATOM 825 C C . PHE A 1 101 ? -6.746 7.805 11.441 1.00 97.25 101 PHE A C 1
ATOM 827 O O . PHE A 1 101 ? -7.972 7.842 11.520 1.00 97.25 101 PHE A O 1
ATOM 834 N N . ASN A 1 102 ? -5.999 7.262 12.406 1.00 97.50 102 ASN A N 1
ATOM 835 C CA . ASN A 1 102 ? -6.580 6.675 13.609 1.00 97.50 102 ASN A CA 1
ATOM 836 C C . ASN A 1 102 ? -7.360 7.711 14.436 1.00 97.50 102 ASN A C 1
ATOM 838 O O . ASN A 1 102 ? -8.425 7.397 14.967 1.00 97.50 102 ASN A O 1
ATOM 842 N N . TRP A 1 103 ? -6.864 8.950 14.535 1.00 97.31 103 TRP A N 1
ATOM 843 C CA . TRP A 1 103 ? -7.599 10.036 15.185 1.00 97.31 103 TRP A CA 1
ATOM 844 C C . TRP A 1 103 ? -8.940 10.313 14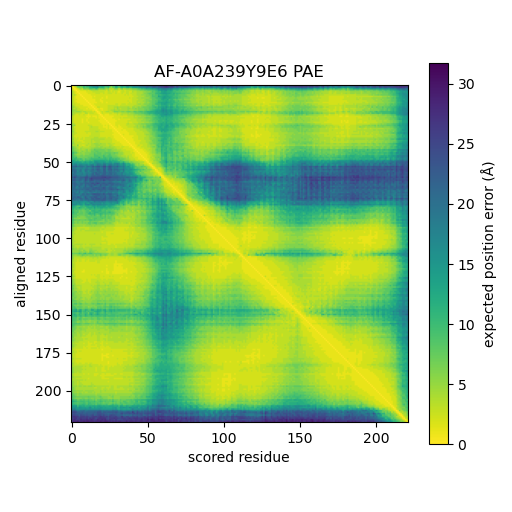.486 1.00 97.31 103 TRP A C 1
ATOM 846 O O . TRP A 1 103 ? -9.965 10.375 15.165 1.00 97.31 103 TRP A O 1
ATOM 856 N N . VAL A 1 104 ? -8.962 10.386 13.148 1.00 97.44 104 VAL A N 1
ATOM 857 C CA . VAL A 1 104 ? -10.194 10.568 12.355 1.00 97.44 104 VAL A CA 1
ATOM 858 C C . VAL A 1 104 ? -11.150 9.386 12.545 1.00 97.44 104 VAL A C 1
ATOM 860 O O . VAL A 1 104 ? -12.327 9.570 12.853 1.00 97.44 104 VAL A O 1
ATOM 863 N N . VAL A 1 105 ? -10.648 8.158 12.419 1.00 96.88 105 VAL A N 1
ATOM 864 C CA . VAL A 1 105 ? -11.445 6.929 12.520 1.00 96.88 105 VAL A CA 1
ATOM 865 C C . VAL A 1 105 ? -12.081 6.762 13.897 1.00 96.88 105 VAL A C 1
ATOM 867 O O . VAL A 1 105 ? -13.252 6.382 13.979 1.00 96.88 105 VAL A O 1
ATOM 870 N N . LYS A 1 106 ? -11.380 7.118 14.981 1.00 96.69 106 LYS A N 1
ATOM 871 C CA . LYS A 1 106 ? -11.967 7.112 16.330 1.00 96.69 106 LYS A CA 1
ATOM 872 C C . LYS A 1 106 ? -13.164 8.052 16.453 1.00 96.69 106 LYS A C 1
ATOM 874 O O . LYS A 1 106 ? -14.127 7.720 17.137 1.00 96.69 106 LYS A O 1
ATOM 879 N N . LYS A 1 107 ? -13.159 9.194 15.757 1.00 96.31 107 LYS A N 1
ATOM 880 C CA . LYS A 1 107 ? -14.316 10.109 15.709 1.00 96.31 107 LYS A CA 1
ATOM 881 C C . LYS A 1 107 ? -15.488 9.548 14.900 1.00 96.31 107 LYS A C 1
ATOM 883 O O . LYS A 1 107 ? -16.620 9.965 15.110 1.00 96.31 107 LYS A O 1
ATOM 888 N N . MET A 1 108 ? -15.236 8.584 14.016 1.00 95.38 108 MET A N 1
ATOM 889 C CA . MET A 1 108 ? -16.257 7.901 13.210 1.00 95.38 108 MET A CA 1
ATOM 890 C C . MET A 1 108 ? -16.787 6.598 13.838 1.00 95.38 108 MET A C 1
ATOM 892 O O . MET A 1 108 ? -17.642 5.930 13.237 1.00 95.38 108 MET A O 1
ATOM 896 N N . GLY A 1 109 ? -16.300 6.253 15.037 1.00 93.81 109 GLY A N 1
ATOM 897 C CA . GLY A 1 109 ? -16.699 5.076 15.811 1.00 93.81 109 GLY A CA 1
ATOM 898 C C . GLY A 1 109 ? -15.798 3.848 15.645 1.00 93.81 109 GLY A C 1
ATOM 899 O O . GLY A 1 109 ? -16.205 2.765 16.050 1.00 93.81 109 GLY A O 1
ATOM 900 N N . GLY A 1 110 ? -14.613 3.981 15.039 1.00 94.00 110 GLY A N 1
ATOM 901 C CA . GLY A 1 110 ? -13.656 2.874 14.950 1.00 94.00 110 GLY A CA 1
ATOM 902 C C . GLY A 1 110 ? -13.010 2.559 16.302 1.00 94.00 110 GLY A C 1
ATOM 903 O O . GLY A 1 110 ? -12.779 3.455 17.117 1.00 94.00 110 GLY A O 1
ATOM 904 N N . THR A 1 111 ? -12.720 1.281 16.542 1.00 90.44 111 THR A N 1
ATOM 905 C CA . THR A 1 111 ? -12.375 0.763 17.882 1.00 90.44 111 THR A CA 1
ATOM 906 C C . THR A 1 111 ? -10.883 0.550 18.120 1.00 90.44 111 THR A C 1
ATOM 908 O O . THR A 1 111 ? -10.461 0.339 19.255 1.00 90.44 111 THR A O 1
ATOM 911 N N . ASP A 1 112 ? -10.077 0.611 17.066 1.00 93.19 112 ASP A N 1
ATOM 912 C CA . ASP A 1 112 ? -8.675 0.208 17.107 1.00 93.19 112 ASP A CA 1
ATOM 913 C C . ASP A 1 112 ? -7.701 1.300 17.576 1.00 93.19 112 ASP A C 1
ATOM 915 O O . ASP A 1 112 ? -8.053 2.457 17.837 1.00 93.19 112 ASP A O 1
ATOM 919 N N . ASN A 1 113 ? -6.439 0.896 17.738 1.00 95.19 113 ASN A N 1
ATOM 920 C CA . ASN A 1 113 ? -5.333 1.777 18.092 1.00 95.19 113 ASN A CA 1
ATOM 921 C C . ASN A 1 113 ? -4.428 2.091 16.887 1.00 95.19 113 ASN A C 1
ATOM 923 O O . ASN A 1 113 ? -4.480 1.448 15.838 1.00 95.19 113 ASN A O 1
ATOM 927 N N . VAL A 1 114 ? -3.535 3.069 17.073 1.00 95.69 114 VAL A N 1
ATOM 928 C CA . VAL A 1 114 ? -2.593 3.515 16.032 1.00 95.69 114 VAL A CA 1
ATOM 929 C C . VAL A 1 114 ? -1.714 2.365 15.528 1.00 95.69 114 VAL A C 1
ATOM 931 O O . VAL A 1 114 ? -1.436 2.302 14.337 1.00 95.69 114 VAL A O 1
ATOM 934 N N . ASN A 1 115 ? -1.314 1.426 16.391 1.00 95.44 115 ASN A N 1
ATOM 935 C CA . ASN A 1 115 ? -0.468 0.296 15.993 1.00 95.44 115 ASN A CA 1
ATOM 936 C C . ASN A 1 115 ? -1.197 -0.674 15.052 1.00 95.44 115 ASN A C 1
ATOM 938 O O . ASN A 1 115 ? -0.585 -1.196 14.121 1.00 95.44 115 ASN A O 1
ATOM 942 N N . ALA A 1 116 ? -2.494 -0.900 15.263 1.00 95.00 116 ALA A N 1
ATOM 943 C CA . ALA A 1 116 ? -3.329 -1.721 14.393 1.00 95.00 116 ALA A CA 1
ATOM 944 C C . ALA A 1 116 ? -3.542 -1.063 13.019 1.00 95.00 116 ALA A C 1
ATOM 946 O O . ALA A 1 116 ? -3.398 -1.721 11.988 1.00 95.00 116 ALA A O 1
ATOM 947 N N . VAL A 1 117 ? -3.784 0.251 12.998 1.00 96.62 117 VAL A N 1
ATOM 948 C CA . VAL A 1 117 ? -3.855 1.043 11.758 1.00 96.62 117 VAL A CA 1
ATOM 949 C C . VAL A 1 117 ? -2.513 1.025 11.021 1.00 96.62 117 VAL A C 1
ATOM 951 O O . VAL A 1 117 ? -2.463 0.756 9.823 1.00 96.62 117 VAL A O 1
ATOM 954 N N . MET A 1 118 ? -1.409 1.237 11.740 1.00 96.56 118 MET A N 1
ATOM 955 C CA . MET A 1 118 ? -0.060 1.242 11.173 1.00 96.56 118 MET A CA 1
ATOM 956 C C . MET A 1 118 ? 0.340 -0.124 10.622 1.00 96.56 118 MET A C 1
ATOM 958 O O . MET A 1 118 ? 0.934 -0.191 9.549 1.00 96.56 118 MET A O 1
ATOM 962 N N . LYS A 1 119 ? -0.036 -1.217 11.302 1.00 95.88 119 LYS A N 1
ATOM 963 C CA . LYS A 1 119 ? 0.080 -2.575 10.757 1.00 95.88 119 LYS A CA 1
ATOM 964 C C . LYS A 1 119 ? -0.558 -2.634 9.370 1.00 95.88 119 LYS A C 1
ATOM 966 O O . LYS A 1 119 ? 0.120 -3.021 8.425 1.00 95.88 119 LYS A O 1
ATOM 971 N N . VAL A 1 120 ? -1.833 -2.262 9.244 1.00 96.50 120 VAL A N 1
ATOM 972 C CA . VAL A 1 120 ? -2.549 -2.338 7.962 1.00 96.50 120 VAL A CA 1
ATOM 973 C C . VAL A 1 120 ? -1.905 -1.455 6.904 1.00 96.50 120 VAL A C 1
ATOM 975 O O . VAL A 1 120 ? -1.705 -1.927 5.792 1.00 96.50 120 VAL A O 1
ATOM 978 N N . ASN A 1 121 ? -1.518 -0.225 7.241 1.00 95.81 121 ASN A N 1
ATOM 979 C CA . ASN A 1 121 ? -0.862 0.663 6.282 1.00 95.81 121 ASN A CA 1
ATOM 980 C C . ASN A 1 121 ? 0.442 0.062 5.744 1.00 95.81 121 ASN A C 1
ATOM 982 O O . ASN A 1 121 ? 0.658 0.097 4.540 1.00 95.81 121 ASN A O 1
ATOM 986 N N . TRP A 1 122 ? 1.252 -0.600 6.577 1.00 95.62 122 TRP A N 1
ATOM 987 C CA . TRP A 1 122 ? 2.419 -1.336 6.078 1.00 95.62 122 TRP A CA 1
ATOM 988 C C . TRP A 1 122 ? 2.048 -2.468 5.113 1.00 95.62 122 TRP A C 1
ATOM 990 O O . TRP A 1 122 ? 2.711 -2.630 4.092 1.00 95.62 122 TRP A O 1
ATOM 1000 N N . TYR A 1 123 ? 0.984 -3.228 5.393 1.00 95.75 123 TYR A N 1
ATOM 1001 C CA . TYR A 1 123 ? 0.495 -4.244 4.454 1.00 95.75 123 TYR A CA 1
ATOM 1002 C C . TYR A 1 123 ? 0.005 -3.640 3.136 1.00 95.75 123 TYR A C 1
ATOM 1004 O O . TYR A 1 123 ? 0.264 -4.207 2.078 1.00 95.75 123 TYR A O 1
ATOM 1012 N N . LEU A 1 124 ? -0.671 -2.493 3.183 1.00 94.69 124 LEU A N 1
ATOM 1013 C CA . LEU A 1 124 ? -1.150 -1.803 1.987 1.00 94.69 124 LEU A CA 1
ATOM 1014 C C . LEU A 1 124 ? -0.002 -1.234 1.152 1.00 94.69 124 LEU A C 1
ATOM 1016 O O . LEU A 1 124 ? -0.027 -1.391 -0.064 1.00 94.69 124 LEU A O 1
ATOM 1020 N N . GLU A 1 125 ? 1.031 -0.678 1.785 1.00 92.00 125 GLU A N 1
ATOM 1021 C CA . GLU A 1 125 ? 2.253 -0.241 1.099 1.00 92.00 125 GLU A CA 1
ATOM 1022 C C . GLU A 1 125 ? 2.942 -1.407 0.382 1.00 92.00 125 GLU A C 1
ATOM 1024 O O . GLU A 1 125 ? 3.219 -1.344 -0.816 1.00 92.00 125 GLU A O 1
ATOM 1029 N N . GLY A 1 126 ? 3.165 -2.523 1.085 1.00 91.38 126 GLY A N 1
ATOM 1030 C CA . GLY A 1 126 ? 3.786 -3.706 0.485 1.00 91.38 126 GLY A CA 1
ATOM 1031 C C . GLY A 1 126 ? 2.948 -4.294 -0.653 1.00 91.38 126 GLY A C 1
ATOM 1032 O O . GLY A 1 126 ? 3.493 -4.722 -1.670 1.00 91.38 126 GLY A O 1
ATOM 1033 N N . TYR A 1 127 ? 1.620 -4.276 -0.513 1.00 92.31 127 TYR A N 1
ATOM 1034 C CA . TYR A 1 127 ? 0.690 -4.765 -1.527 1.00 92.31 127 TYR A CA 1
ATOM 1035 C C . TYR A 1 127 ? 0.705 -3.858 -2.756 1.00 92.31 127 TYR A C 1
ATOM 1037 O O . TYR A 1 127 ? 0.738 -4.351 -3.882 1.00 92.31 127 TYR A O 1
ATOM 1045 N N . GLY A 1 128 ? 0.755 -2.542 -2.533 1.00 89.94 128 GLY A N 1
ATOM 1046 C CA . GLY A 1 128 ? 0.901 -1.531 -3.569 1.00 89.94 128 GLY A CA 1
ATOM 1047 C C . GLY A 1 128 ? 2.145 -1.769 -4.419 1.00 89.94 128 GLY A C 1
ATOM 1048 O O . GLY A 1 128 ? 2.067 -1.843 -5.644 1.00 89.94 128 GLY A O 1
ATOM 1049 N N . VAL A 1 129 ? 3.284 -1.982 -3.765 1.00 87.56 129 VAL A N 1
ATOM 1050 C CA . VAL A 1 129 ? 4.563 -2.239 -4.438 1.00 87.56 129 VAL A CA 1
ATOM 1051 C C . VAL A 1 129 ? 4.526 -3.551 -5.205 1.00 87.56 129 VAL A C 1
ATOM 1053 O O . VAL A 1 129 ? 4.911 -3.585 -6.370 1.00 87.56 129 VAL A O 1
ATOM 1056 N N . LEU A 1 130 ? 4.038 -4.628 -4.588 1.00 88.62 130 LEU A N 1
ATOM 1057 C CA . LEU A 1 130 ? 3.972 -5.944 -5.220 1.00 88.62 130 LEU A CA 1
ATOM 1058 C C . LEU A 1 130 ? 3.095 -5.919 -6.480 1.00 88.62 130 LEU A C 1
ATOM 1060 O O . LEU A 1 130 ? 3.532 -6.343 -7.551 1.00 88.62 130 LEU A O 1
ATOM 1064 N N . LEU A 1 131 ? 1.876 -5.392 -6.359 1.00 88.62 131 LEU A N 1
ATOM 1065 C CA . LEU A 1 131 ? 0.920 -5.317 -7.460 1.00 88.62 131 LEU A CA 1
ATOM 1066 C C . LEU A 1 131 ? 1.400 -4.340 -8.544 1.00 88.62 131 LEU A C 1
ATOM 1068 O O . LEU A 1 131 ? 1.317 -4.661 -9.726 1.00 88.62 131 LEU A O 1
ATOM 1072 N N . GLY A 1 132 ? 1.967 -3.195 -8.154 1.00 85.75 132 GLY A N 1
ATOM 1073 C CA . GLY A 1 132 ? 2.562 -2.228 -9.078 1.00 85.75 132 GLY A CA 1
ATOM 1074 C C . GLY A 1 132 ? 3.757 -2.799 -9.845 1.00 85.75 132 GLY A C 1
ATOM 1075 O O . GLY A 1 132 ? 3.874 -2.583 -11.048 1.00 85.75 132 GLY A O 1
ATOM 1076 N N . THR A 1 133 ? 4.602 -3.598 -9.187 1.00 84.19 133 THR A N 1
ATOM 1077 C CA . THR A 1 133 ? 5.731 -4.291 -9.830 1.00 84.19 133 THR A CA 1
ATOM 1078 C C . THR A 1 133 ? 5.237 -5.326 -10.830 1.00 84.19 133 THR A C 1
ATOM 1080 O O . THR A 1 133 ? 5.689 -5.343 -11.973 1.00 84.19 133 THR A O 1
ATOM 1083 N N . ALA A 1 134 ? 4.283 -6.170 -10.426 1.00 85.00 134 ALA A N 1
ATOM 1084 C CA . ALA A 1 134 ? 3.688 -7.166 -11.310 1.00 85.00 134 ALA A CA 1
ATOM 1085 C C . ALA A 1 134 ? 3.039 -6.503 -12.534 1.00 85.00 134 ALA A C 1
ATOM 1087 O O . ALA A 1 134 ? 3.271 -6.927 -13.665 1.00 85.00 134 ALA A O 1
ATOM 1088 N N . PHE A 1 135 ? 2.293 -5.419 -12.316 1.00 86.00 135 PHE A N 1
ATOM 1089 C CA . PHE A 1 135 ? 1.702 -4.622 -13.382 1.00 86.00 135 PHE A CA 1
ATOM 1090 C C . PHE A 1 135 ? 2.762 -4.050 -14.328 1.00 86.00 135 PHE A C 1
ATOM 1092 O O . PHE A 1 135 ? 2.654 -4.223 -15.538 1.00 86.00 135 PHE A O 1
ATOM 1099 N N . TYR A 1 136 ? 3.819 -3.430 -13.796 1.00 80.06 136 TYR A N 1
ATOM 1100 C CA . TYR A 1 136 ? 4.895 -2.856 -14.604 1.00 80.06 136 TYR A CA 1
ATOM 1101 C C . TYR A 1 136 ? 5.589 -3.908 -15.480 1.00 80.06 136 TYR A C 1
ATOM 1103 O O . TYR A 1 136 ? 5.801 -3.675 -16.668 1.00 80.06 136 TYR A O 1
ATOM 1111 N N . VAL A 1 137 ? 5.878 -5.092 -14.929 1.00 82.25 137 VAL A N 1
ATOM 1112 C CA . VAL A 1 137 ? 6.474 -6.208 -15.682 1.00 82.25 137 VAL A CA 1
ATOM 1113 C C . VAL A 1 137 ? 5.540 -6.686 -16.799 1.00 82.25 137 VAL A C 1
ATOM 1115 O O . VAL A 1 137 ? 5.983 -6.860 -17.934 1.00 82.25 137 VAL A O 1
ATOM 1118 N N . LEU A 1 138 ? 4.244 -6.850 -16.519 1.00 84.75 138 LEU A N 1
ATOM 1119 C CA . LEU A 1 138 ? 3.253 -7.238 -17.531 1.00 84.75 138 LEU A CA 1
ATOM 1120 C C . LEU A 1 138 ? 3.110 -6.181 -18.636 1.00 84.75 138 LEU A C 1
ATOM 1122 O O . LEU A 1 138 ? 2.982 -6.524 -19.813 1.00 84.75 138 LEU A O 1
ATOM 1126 N N . ILE A 1 139 ? 3.184 -4.895 -18.285 1.00 82.50 139 ILE A N 1
ATOM 1127 C CA . ILE A 1 139 ? 3.191 -3.803 -19.260 1.00 82.50 139 ILE A CA 1
ATOM 1128 C C . ILE A 1 139 ? 4.461 -3.831 -20.112 1.00 82.50 139 ILE A C 1
ATOM 1130 O O . ILE A 1 139 ? 4.360 -3.723 -21.329 1.00 82.50 139 ILE A O 1
ATOM 1134 N N . ALA A 1 140 ? 5.639 -4.041 -19.523 1.00 77.88 140 ALA A N 1
ATOM 1135 C CA . ALA A 1 140 ? 6.888 -4.134 -20.279 1.00 77.88 140 ALA A CA 1
ATOM 1136 C C . ALA A 1 140 ? 6.863 -5.299 -21.287 1.00 77.88 140 ALA A C 1
ATOM 1138 O O . ALA A 1 140 ? 7.235 -5.127 -22.448 1.00 77.88 140 ALA A O 1
ATOM 1139 N N . ILE A 1 141 ? 6.355 -6.465 -20.872 1.00 80.75 141 ILE A N 1
ATOM 1140 C CA . ILE A 1 141 ? 6.184 -7.631 -21.752 1.00 80.75 141 ILE A CA 1
ATOM 1141 C C . ILE A 1 141 ? 5.169 -7.329 -22.862 1.00 80.75 141 ILE A C 1
ATOM 1143 O O . ILE A 1 141 ? 5.446 -7.584 -24.033 1.00 80.75 141 ILE A O 1
ATOM 1147 N N . SER A 1 142 ? 4.006 -6.767 -22.519 1.00 78.44 142 SER A N 1
ATOM 1148 C CA . SER A 1 142 ? 2.970 -6.460 -23.514 1.00 78.44 142 SER A CA 1
ATOM 1149 C C . SER A 1 142 ? 3.401 -5.368 -24.496 1.00 78.44 142 SER A C 1
ATOM 1151 O O . SER A 1 142 ? 3.078 -5.481 -25.674 1.00 78.44 142 SER A O 1
ATOM 1153 N N . ALA A 1 143 ? 4.190 -4.378 -24.066 1.00 75.94 143 ALA A N 1
ATOM 1154 C CA . ALA A 1 143 ? 4.821 -3.399 -24.948 1.00 75.94 143 ALA A CA 1
ATOM 1155 C C . ALA A 1 143 ? 5.778 -4.081 -25.934 1.00 75.94 143 ALA A C 1
ATOM 1157 O O . ALA A 1 143 ? 5.679 -3.857 -27.137 1.00 75.94 143 ALA A O 1
ATOM 1158 N N . GLY A 1 144 ? 6.654 -4.964 -25.441 1.00 72.06 144 GLY A N 1
ATOM 1159 C CA . GLY A 1 144 ? 7.565 -5.734 -26.289 1.00 72.06 144 GLY A CA 1
ATOM 1160 C C . GLY A 1 144 ? 6.822 -6.550 -27.348 1.00 72.06 144 GLY A C 1
ATOM 1161 O O . GLY A 1 144 ? 7.169 -6.481 -28.521 1.00 72.06 144 GLY A O 1
ATOM 1162 N N . ILE A 1 145 ? 5.760 -7.259 -26.955 1.00 76.94 145 ILE A N 1
ATOM 1163 C CA . ILE A 1 145 ? 4.940 -8.077 -27.861 1.00 76.94 145 ILE A CA 1
ATOM 1164 C C . ILE A 1 145 ? 4.166 -7.207 -28.861 1.00 76.94 145 ILE A C 1
ATOM 1166 O O . ILE A 1 145 ? 4.314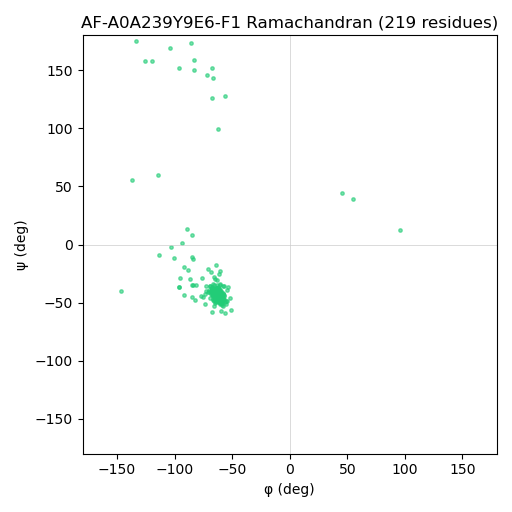 -7.369 -30.068 1.00 76.94 145 ILE A O 1
ATOM 1170 N N . LEU A 1 146 ? 3.332 -6.284 -28.380 1.00 78.31 146 LEU A N 1
ATOM 1171 C CA . LEU A 1 146 ? 2.397 -5.544 -29.230 1.00 78.31 146 LEU A CA 1
ATOM 1172 C C . LEU A 1 146 ? 3.092 -4.496 -30.091 1.00 78.31 146 LEU A C 1
ATOM 1174 O O . LEU A 1 146 ? 2.762 -4.374 -31.262 1.00 78.31 146 LEU A O 1
ATOM 1178 N N . VAL A 1 147 ? 4.042 -3.748 -29.530 1.00 75.69 147 VAL A N 1
ATOM 1179 C CA . VAL A 1 147 ? 4.755 -2.696 -30.267 1.00 75.69 147 VAL A CA 1
ATOM 1180 C C . VAL A 1 147 ? 5.930 -3.292 -31.033 1.00 75.69 147 VAL A C 1
ATOM 1182 O O . VAL A 1 147 ? 6.112 -2.983 -32.202 1.00 75.69 147 VAL A O 1
ATOM 1185 N N . GLY A 1 148 ? 6.715 -4.164 -30.398 1.00 74.88 148 GLY A N 1
ATOM 1186 C CA . GLY A 1 148 ? 7.933 -4.704 -31.002 1.00 74.88 148 GLY A CA 1
ATOM 1187 C C . GLY A 1 148 ? 7.694 -5.800 -32.042 1.00 74.88 148 GLY A C 1
ATOM 1188 O O . GLY A 1 148 ? 8.321 -5.769 -33.095 1.00 74.88 148 GLY A O 1
ATOM 1189 N N . PHE A 1 149 ? 6.810 -6.768 -31.767 1.00 74.62 149 PHE A N 1
ATOM 1190 C CA . PHE A 1 149 ? 6.588 -7.910 -32.672 1.00 74.62 149 PHE A CA 1
ATOM 1191 C C . PHE A 1 149 ? 5.401 -7.723 -33.619 1.00 74.62 149 PHE A C 1
ATOM 1193 O O . PHE A 1 149 ? 5.464 -8.177 -34.758 1.00 74.62 149 PHE A O 1
ATOM 1200 N N . PHE A 1 150 ? 4.321 -7.088 -33.157 1.00 80.44 150 PHE A N 1
ATOM 1201 C CA . PHE A 1 150 ? 3.086 -6.940 -33.937 1.00 80.44 150 PHE A CA 1
ATOM 1202 C C . PHE A 1 150 ? 2.877 -5.548 -34.552 1.00 80.44 150 PHE A C 1
ATOM 1204 O O . PHE A 1 150 ? 1.878 -5.365 -35.243 1.00 80.44 150 PHE A O 1
ATOM 1211 N N . ASP A 1 151 ? 3.775 -4.586 -34.302 1.00 86.38 151 ASP A N 1
ATOM 1212 C CA . ASP A 1 151 ? 3.668 -3.185 -34.753 1.00 86.38 151 ASP A CA 1
ATOM 1213 C C . ASP A 1 151 ? 2.266 -2.575 -34.529 1.00 86.38 151 ASP A C 1
ATOM 1215 O O . ASP A 1 151 ? 1.664 -1.930 -35.385 1.00 86.38 151 ASP A O 1
ATOM 1219 N N . ALA A 1 152 ? 1.705 -2.825 -33.341 1.00 87.75 152 ALA A N 1
ATOM 1220 C CA . ALA A 1 152 ? 0.354 -2.440 -32.939 1.00 87.75 152 ALA A CA 1
ATOM 1221 C C . ALA A 1 152 ? 0.355 -1.408 -31.784 1.00 87.75 152 ALA A C 1
ATOM 1223 O O . ALA A 1 152 ? -0.213 -1.666 -30.712 1.00 87.75 152 ALA A O 1
ATOM 1224 N N . PRO A 1 153 ? 0.957 -0.212 -31.958 1.00 84.19 153 PRO A N 1
ATOM 1225 C CA . PRO A 1 153 ? 1.062 0.798 -30.900 1.00 84.19 153 PRO A CA 1
ATOM 1226 C C . PRO A 1 153 ? -0.296 1.369 -30.470 1.00 84.19 153 PRO A C 1
ATOM 1228 O O . PRO A 1 153 ? -0.471 1.749 -29.313 1.00 84.19 153 PRO A O 1
ATOM 1231 N N . THR A 1 154 ? -1.285 1.389 -31.366 1.00 89.56 154 THR A N 1
ATOM 1232 C CA . THR A 1 154 ? -2.657 1.820 -31.058 1.00 89.56 154 THR A CA 1
ATOM 1233 C C . THR A 1 154 ? -3.345 0.870 -30.082 1.00 89.56 154 THR A C 1
ATOM 1235 O O . THR A 1 154 ? -3.965 1.319 -29.120 1.00 89.56 154 THR A O 1
ATOM 1238 N N . LEU A 1 155 ? -3.186 -0.443 -30.276 1.00 85.31 155 LEU A N 1
ATOM 1239 C CA . LEU A 1 155 ? -3.734 -1.461 -29.382 1.00 85.31 155 LEU A CA 1
ATOM 1240 C C . LEU A 1 155 ? -3.076 -1.391 -27.999 1.00 85.31 155 LEU A C 1
ATOM 1242 O O . LEU A 1 155 ? -3.771 -1.423 -26.983 1.00 85.31 155 LEU A O 1
ATOM 1246 N N . PHE A 1 156 ? -1.752 -1.214 -27.953 1.00 83.88 156 PHE A N 1
ATOM 1247 C CA . PHE A 1 156 ? -1.036 -0.974 -26.699 1.00 83.88 156 PHE A CA 1
ATOM 1248 C C . PHE A 1 156 ? -1.549 0.288 -25.981 1.00 83.88 156 PHE A C 1
ATOM 1250 O O . PHE A 1 156 ? -1.837 0.244 -24.783 1.00 83.88 156 PHE A O 1
ATOM 1257 N N . GLY A 1 157 ? -1.753 1.382 -26.724 1.00 85.12 157 GLY A N 1
ATOM 1258 C CA . GLY A 1 157 ? -2.284 2.645 -26.208 1.00 85.12 157 GLY A CA 1
ATOM 1259 C C . GLY A 1 157 ? -3.690 2.554 -25.601 1.00 85.12 157 GLY A C 1
ATOM 1260 O O . GLY A 1 157 ? -4.028 3.377 -24.756 1.00 85.12 157 GLY A O 1
ATOM 1261 N N . VAL A 1 158 ? -4.491 1.548 -25.970 1.00 88.56 158 VAL A N 1
ATOM 1262 C CA . VAL A 1 158 ? -5.819 1.285 -25.381 1.00 88.56 158 VAL A CA 1
ATOM 1263 C C . VAL A 1 158 ? -5.738 0.314 -24.199 1.00 88.56 158 VAL A C 1
ATOM 1265 O O . VAL A 1 158 ? -6.363 0.546 -23.163 1.00 88.56 158 VAL A O 1
ATOM 1268 N N . ILE A 1 159 ? -4.954 -0.761 -24.318 1.00 86.81 159 ILE A N 1
ATOM 1269 C CA . ILE A 1 159 ? -4.826 -1.780 -23.262 1.00 86.81 159 ILE A CA 1
ATOM 1270 C C . ILE A 1 159 ? -4.176 -1.192 -22.005 1.00 86.81 159 ILE A C 1
ATOM 1272 O O . ILE A 1 159 ? -4.615 -1.490 -20.890 1.00 86.81 159 ILE A O 1
ATOM 1276 N N . PHE A 1 160 ? -3.164 -0.336 -22.169 1.00 86.88 160 PHE A N 1
ATOM 1277 C CA . PHE A 1 160 ? -2.438 0.281 -21.060 1.00 86.88 160 PHE A CA 1
ATOM 1278 C C . PHE A 1 160 ? -3.345 1.057 -20.081 1.00 86.88 160 PHE A C 1
ATOM 1280 O O . PHE A 1 160 ? -3.384 0.683 -18.903 1.00 86.88 160 PHE A O 1
ATOM 1287 N N . PRO A 1 161 ? -4.107 2.089 -20.503 1.00 88.81 161 PRO A N 1
ATOM 1288 C CA . PRO A 1 161 ? -4.917 2.881 -19.580 1.00 88.81 161 PRO A CA 1
ATOM 1289 C C . PRO A 1 161 ? -6.034 2.059 -18.929 1.00 88.81 161 PRO A C 1
ATOM 1291 O O . PRO A 1 161 ? -6.289 2.229 -17.739 1.00 88.81 161 PRO A O 1
ATOM 1294 N N . ILE A 1 162 ? -6.663 1.131 -19.661 1.00 89.88 162 ILE A N 1
ATOM 1295 C CA . ILE A 1 162 ? -7.709 0.254 -19.108 1.00 89.88 162 ILE A CA 1
ATOM 1296 C C . ILE A 1 162 ? -7.133 -0.621 -17.991 1.00 89.88 162 ILE A C 1
ATOM 1298 O O . ILE A 1 162 ? -7.707 -0.710 -16.904 1.00 89.88 162 ILE A O 1
ATOM 1302 N N . SER A 1 163 ? -5.973 -1.231 -18.237 1.00 89.06 163 SER A N 1
ATOM 1303 C CA . SER A 1 163 ? -5.314 -2.098 -17.260 1.00 89.06 163 SER A CA 1
ATOM 1304 C C . SER A 1 163 ? -4.856 -1.302 -16.032 1.00 89.06 163 SER A C 1
ATOM 1306 O O . SER A 1 163 ? -5.010 -1.767 -14.903 1.00 89.06 163 SER A O 1
ATOM 1308 N N . PHE A 1 164 ? -4.360 -0.076 -16.233 1.00 88.94 164 PHE A N 1
ATOM 1309 C CA . PHE A 1 164 ? -3.968 0.823 -15.147 1.00 88.94 164 PHE A CA 1
ATOM 1310 C C . PHE A 1 164 ? -5.161 1.230 -14.271 1.00 88.94 164 PHE A C 1
ATOM 1312 O O . PHE A 1 164 ? -5.081 1.162 -13.045 1.00 88.94 164 PHE A O 1
ATOM 1319 N N . ILE A 1 165 ? -6.299 1.581 -14.880 1.00 91.69 165 ILE A N 1
ATOM 1320 C CA . ILE A 1 165 ? -7.539 1.880 -14.148 1.00 91.69 165 ILE A CA 1
ATOM 1321 C C . ILE A 1 165 ? -8.001 0.652 -13.356 1.00 91.69 165 ILE A C 1
ATOM 1323 O O . ILE A 1 165 ? -8.322 0.775 -12.174 1.00 91.69 165 ILE A O 1
ATOM 1327 N N . GLY A 1 166 ? -7.988 -0.536 -13.969 1.00 91.12 166 GLY A N 1
ATOM 1328 C CA . GLY A 1 166 ? -8.336 -1.785 -13.287 1.00 91.12 166 GLY A CA 1
ATOM 1329 C C . GLY A 1 166 ? -7.463 -2.038 -12.055 1.00 91.12 166 GLY A C 1
ATOM 1330 O O . GLY A 1 166 ? -7.977 -2.348 -10.979 1.00 91.12 166 GLY A O 1
ATOM 1331 N N . MET A 1 167 ? -6.152 -1.820 -12.182 1.00 90.25 167 MET A N 1
ATOM 1332 C CA . MET A 1 167 ? -5.202 -1.918 -11.074 1.00 90.25 167 MET A CA 1
ATOM 1333 C C . MET A 1 167 ? -5.539 -0.936 -9.939 1.00 90.25 167 MET A C 1
ATOM 1335 O O . MET A 1 167 ? -5.602 -1.345 -8.777 1.00 90.25 167 MET A O 1
ATOM 1339 N N . LEU A 1 168 ? -5.799 0.337 -10.260 1.00 91.06 168 LEU A N 1
ATOM 1340 C CA . LEU A 1 168 ? -6.162 1.357 -9.269 1.00 91.06 168 LEU A CA 1
ATOM 1341 C C . LEU A 1 168 ? -7.449 1.000 -8.521 1.00 91.06 168 LEU A C 1
ATOM 1343 O O . LEU A 1 168 ? -7.501 1.104 -7.295 1.00 91.06 168 LEU A O 1
ATOM 1347 N N . VAL A 1 169 ? -8.474 0.537 -9.240 1.00 93.69 169 VAL A N 1
ATOM 1348 C CA . VAL A 1 169 ? -9.747 0.119 -8.638 1.00 93.69 169 VAL A CA 1
ATOM 1349 C C . VAL A 1 169 ? -9.529 -1.039 -7.664 1.00 93.69 169 VAL A C 1
ATOM 1351 O O . VAL A 1 169 ? -10.033 -0.988 -6.541 1.00 93.69 169 VAL A O 1
ATOM 1354 N N . ILE A 1 170 ? -8.738 -2.048 -8.046 1.00 92.31 170 ILE A N 1
ATOM 1355 C CA . ILE A 1 170 ? -8.410 -3.182 -7.170 1.00 92.31 170 ILE A CA 1
ATOM 1356 C C . ILE A 1 170 ? -7.656 -2.706 -5.923 1.00 92.31 170 ILE A C 1
ATOM 1358 O O . ILE A 1 170 ? -8.014 -3.101 -4.812 1.00 92.31 170 ILE A O 1
ATOM 1362 N N . MET A 1 171 ? -6.651 -1.838 -6.077 1.00 92.38 171 MET A N 1
ATOM 1363 C CA . MET A 1 171 ? -5.892 -1.297 -4.945 1.00 92.38 171 MET A CA 1
ATOM 1364 C C . MET A 1 171 ? -6.783 -0.543 -3.962 1.00 92.38 171 MET A C 1
ATOM 1366 O O . MET A 1 171 ? -6.734 -0.811 -2.760 1.00 92.38 171 MET A O 1
ATOM 1370 N N . ILE A 1 172 ? -7.624 0.369 -4.459 1.00 93.62 172 ILE A N 1
ATOM 1371 C CA . ILE A 1 172 ? -8.551 1.138 -3.622 1.00 93.62 172 ILE A CA 1
ATOM 1372 C C . ILE A 1 172 ? -9.496 0.182 -2.898 1.00 93.62 172 ILE A C 1
ATOM 1374 O O . ILE A 1 172 ? -9.692 0.287 -1.688 1.00 93.62 172 ILE A O 1
ATOM 1378 N N . TRP A 1 173 ? -10.052 -0.794 -3.611 1.00 95.31 173 TRP A N 1
ATOM 1379 C CA . TRP A 1 173 ? -11.026 -1.707 -3.037 1.00 95.31 173 TRP A CA 1
ATOM 1380 C C . TRP A 1 173 ? -10.434 -2.607 -1.946 1.00 95.31 173 TRP A C 1
ATOM 1382 O O . TRP A 1 173 ? -11.042 -2.756 -0.883 1.00 95.31 173 TRP A O 1
ATOM 1392 N N . VAL A 1 174 ? -9.244 -3.176 -2.172 1.00 95.81 174 VAL A N 1
ATOM 1393 C CA . VAL A 1 174 ? -8.526 -3.973 -1.163 1.00 95.81 174 VAL A CA 1
ATOM 1394 C C . VAL A 1 174 ? -8.157 -3.106 0.038 1.00 95.81 174 VAL A C 1
ATOM 1396 O O . VAL A 1 174 ? -8.369 -3.531 1.171 1.00 95.81 174 VAL A O 1
ATOM 1399 N N . SER A 1 175 ? -7.711 -1.868 -0.193 1.00 95.38 175 SER A N 1
ATOM 1400 C CA . SER A 1 175 ? -7.370 -0.915 0.872 1.00 95.38 175 SER A CA 1
ATOM 1401 C C . SER A 1 175 ? -8.556 -0.608 1.782 1.00 95.38 175 SER A C 1
ATOM 1403 O O . SER A 1 175 ? -8.456 -0.729 3.004 1.00 95.38 175 SER A O 1
ATOM 1405 N N . LEU A 1 176 ? -9.709 -0.278 1.194 1.00 96.88 176 LEU A N 1
ATOM 1406 C CA . LEU A 1 176 ? -10.929 0.013 1.945 1.00 96.88 176 LEU A CA 1
ATOM 1407 C C . LEU A 1 176 ? -11.458 -1.217 2.687 1.00 96.88 176 LEU A C 1
ATOM 1409 O O . LEU A 1 176 ? -11.934 -1.093 3.815 1.00 96.88 176 LEU A O 1
ATOM 1413 N N . ALA A 1 177 ? -11.392 -2.397 2.068 1.00 97.06 177 ALA A N 1
ATOM 1414 C CA . ALA A 1 177 ? -11.862 -3.635 2.679 1.00 97.06 177 ALA A CA 1
ATOM 1415 C C . ALA A 1 177 ? -10.970 -4.072 3.851 1.00 97.06 177 ALA A C 1
ATOM 1417 O O . ALA A 1 177 ? -11.490 -4.394 4.919 1.00 97.06 177 ALA A O 1
ATOM 1418 N N . LEU A 1 178 ? -9.645 -4.039 3.674 1.00 97.31 178 LEU A N 1
ATOM 1419 C CA . LEU A 1 178 ? -8.689 -4.414 4.713 1.00 97.31 178 LEU A CA 1
ATOM 1420 C C . LEU A 1 178 ? -8.764 -3.455 5.904 1.00 97.31 178 LEU A C 1
ATOM 1422 O O . LEU A 1 178 ? -8.918 -3.894 7.043 1.00 97.31 178 LEU A O 1
ATOM 1426 N N . MET A 1 179 ? -8.712 -2.147 5.640 1.00 97.38 179 MET A N 1
ATOM 1427 C CA . MET A 1 179 ? -8.776 -1.141 6.696 1.00 97.38 179 MET A CA 1
ATOM 1428 C C . MET A 1 179 ? -10.137 -1.147 7.395 1.00 97.38 179 MET A C 1
ATOM 1430 O O . MET A 1 179 ? -10.182 -1.117 8.619 1.00 97.38 179 MET A O 1
ATOM 1434 N N . GLY A 1 180 ? -11.241 -1.251 6.645 1.00 96.25 180 GLY A N 1
ATOM 1435 C CA . GLY A 1 180 ? -12.589 -1.327 7.214 1.00 96.25 180 GLY A CA 1
ATOM 1436 C C . GLY A 1 180 ? -12.779 -2.517 8.142 1.00 96.25 180 GLY A C 1
ATOM 1437 O O . GLY A 1 180 ? -13.351 -2.361 9.220 1.00 96.25 180 GLY A O 1
ATOM 1438 N N . LYS A 1 181 ? -12.233 -3.681 7.775 1.00 96.31 181 LYS A N 1
ATOM 1439 C CA . LYS A 1 181 ? -12.272 -4.862 8.637 1.00 96.31 181 LYS A CA 1
ATOM 1440 C C . LYS A 1 181 ? -11.416 -4.699 9.889 1.00 96.31 181 LYS A C 1
ATOM 1442 O O . LYS A 1 181 ? -11.857 -5.101 10.956 1.00 96.31 181 LYS A O 1
ATOM 1447 N N . GLN A 1 182 ? -10.233 -4.096 9.767 1.00 96.38 182 GLN A N 1
ATOM 1448 C CA . GLN A 1 182 ? -9.374 -3.820 10.916 1.00 96.38 182 GLN A CA 1
ATOM 1449 C C . GLN A 1 182 ? -10.098 -2.914 11.917 1.00 96.38 182 GLN A C 1
ATOM 1451 O O . GLN A 1 182 ? -10.354 -3.320 13.041 1.00 96.38 182 GLN A O 1
ATOM 1456 N N . VAL A 1 183 ? -10.537 -1.730 11.482 1.00 95.94 183 VAL A N 1
ATOM 1457 C CA . VAL A 1 183 ? -11.106 -0.718 12.388 1.00 95.94 183 VAL A CA 1
ATOM 1458 C C . VAL A 1 183 ? -12.602 -0.897 12.678 1.00 95.94 183 VAL A C 1
ATOM 1460 O O . VAL A 1 183 ? -13.207 -0.016 13.291 1.00 95.94 183 VAL A O 1
ATOM 1463 N N . MET A 1 184 ? -13.200 -2.010 12.238 1.00 96.25 184 MET A N 1
ATOM 1464 C CA . MET A 1 184 ? -14.620 -2.353 12.405 1.00 96.25 184 MET A CA 1
ATOM 1465 C C . MET A 1 184 ? -15.586 -1.282 11.866 1.00 96.25 184 MET A C 1
ATOM 1467 O O . MET A 1 184 ? -16.631 -0.998 12.452 1.00 96.25 184 MET A O 1
ATOM 1471 N N . LEU A 1 185 ? -15.248 -0.678 10.723 1.00 95.81 185 LEU A N 1
ATOM 1472 C CA . LEU A 1 185 ? -16.073 0.326 10.045 1.00 95.81 185 LEU A CA 1
ATOM 1473 C C . LEU A 1 185 ? -16.471 -0.114 8.635 1.00 95.81 185 LEU A C 1
ATOM 1475 O O . LEU A 1 185 ? -15.808 -0.914 7.976 1.00 95.81 185 LEU A O 1
ATOM 1479 N N . THR A 1 186 ? -17.558 0.470 8.127 1.00 96.88 186 THR A N 1
ATOM 1480 C CA . THR A 1 186 ? -17.970 0.265 6.735 1.00 96.88 186 THR A CA 1
ATOM 1481 C C . THR A 1 186 ? -16.963 0.892 5.767 1.00 96.88 186 THR A C 1
ATOM 1483 O O . THR A 1 186 ? -16.340 1.913 6.066 1.00 96.88 186 THR A O 1
ATOM 1486 N N . LYS A 1 187 ? -16.856 0.327 4.556 1.00 95.75 187 LYS A N 1
ATOM 1487 C CA . LYS A 1 187 ? -15.969 0.838 3.492 1.00 95.75 187 LYS A CA 1
ATOM 1488 C C . LYS A 1 187 ? -16.196 2.323 3.189 1.00 95.75 187 LYS A C 1
ATOM 1490 O O . LYS A 1 187 ? -15.233 3.044 2.961 1.00 95.75 187 LYS A O 1
ATOM 1495 N N . LEU A 1 188 ? -17.447 2.789 3.243 1.00 96.62 188 LEU A N 1
ATOM 1496 C CA . LEU A 1 188 ? -17.786 4.199 3.033 1.00 96.62 188 LEU A CA 1
ATOM 1497 C C . LEU A 1 188 ? -17.195 5.102 4.124 1.00 96.62 188 LEU A C 1
ATOM 1499 O O . LEU A 1 188 ? -16.600 6.127 3.810 1.00 96.62 188 LEU A O 1
ATOM 1503 N N . LYS A 1 189 ? -17.316 4.718 5.402 1.00 96.44 189 LYS A N 1
ATOM 1504 C CA . LYS A 1 189 ? -16.722 5.485 6.506 1.00 96.44 189 LYS A CA 1
ATOM 1505 C C . LYS A 1 189 ? -15.200 5.520 6.403 1.00 96.44 189 LYS A C 1
ATOM 1507 O O . LYS A 1 189 ? -14.607 6.573 6.593 1.00 96.44 189 LYS A O 1
ATOM 1512 N N . VAL A 1 190 ? -14.579 4.393 6.054 1.00 97.00 190 VAL A N 1
ATOM 1513 C CA . VAL A 1 190 ? -13.128 4.317 5.831 1.00 97.00 190 VAL A CA 1
ATOM 1514 C C . VAL A 1 190 ? -12.699 5.206 4.667 1.00 97.00 190 VAL A C 1
ATOM 1516 O O . VAL A 1 190 ? -11.731 5.944 4.801 1.00 97.00 190 VAL A O 1
ATOM 1519 N N . PHE A 1 191 ? -13.444 5.207 3.561 1.00 97.00 191 PHE A N 1
ATOM 1520 C CA . PHE A 1 191 ? -13.176 6.086 2.424 1.00 97.00 191 PHE A CA 1
ATOM 1521 C C . PHE A 1 191 ? -13.243 7.567 2.817 1.00 97.00 191 PHE A C 1
ATOM 1523 O O . PHE A 1 191 ? -12.318 8.325 2.531 1.00 97.00 191 PHE A O 1
ATOM 1530 N N . LEU A 1 192 ? -14.291 7.974 3.538 1.00 97.25 192 LEU A N 1
ATOM 1531 C CA . LEU A 1 192 ? -14.411 9.339 4.053 1.00 97.25 192 LEU A CA 1
ATOM 1532 C C . LEU A 1 192 ? -13.279 9.681 5.031 1.00 97.25 192 LEU A C 1
ATOM 1534 O O . LEU A 1 192 ? -12.746 10.788 4.983 1.00 97.25 192 LEU A O 1
ATOM 1538 N N . ALA A 1 193 ? -12.871 8.733 5.878 1.00 97.06 193 ALA A N 1
ATOM 1539 C CA . ALA A 1 193 ? -11.725 8.909 6.761 1.00 97.06 193 ALA A CA 1
ATOM 1540 C C . ALA A 1 193 ? -10.424 9.128 5.972 1.00 97.06 193 ALA A C 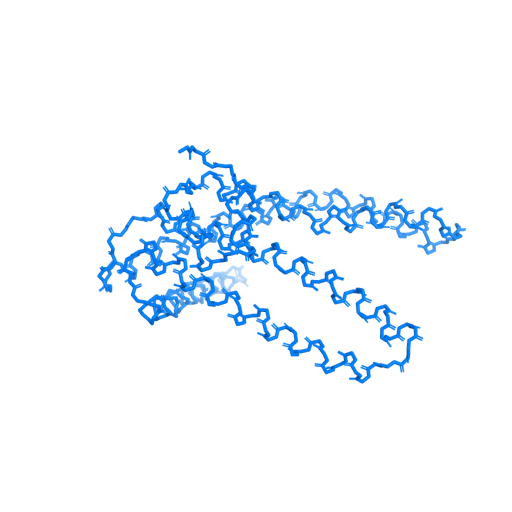1
ATOM 1542 O O . ALA A 1 193 ? -9.651 10.013 6.339 1.00 97.06 193 ALA A O 1
ATOM 1543 N N . CYS A 1 194 ? -10.199 8.390 4.875 1.00 95.38 194 CYS A N 1
ATOM 1544 C CA . CYS A 1 194 ? -9.055 8.601 3.981 1.00 95.38 194 CYS A CA 1
ATOM 1545 C C . CYS A 1 194 ? -9.069 10.022 3.406 1.00 95.38 194 CYS A C 1
ATOM 1547 O O . CYS A 1 194 ? -8.074 10.727 3.527 1.00 95.38 194 CYS A O 1
ATOM 1549 N N . VAL A 1 195 ? -10.206 10.474 2.861 1.00 96.50 195 VAL A N 1
ATOM 1550 C CA . VAL A 1 195 ? -10.344 11.825 2.287 1.00 96.50 195 VAL A CA 1
ATOM 1551 C C . VAL A 1 195 ? -10.040 12.906 3.327 1.00 96.50 195 VAL A C 1
ATOM 1553 O O . VAL A 1 195 ? -9.232 13.797 3.072 1.00 96.50 195 VAL A O 1
ATOM 1556 N N . ILE A 1 196 ? -10.628 12.815 4.523 1.00 97.38 196 ILE A N 1
ATOM 1557 C CA . ILE A 1 196 ? -10.389 13.784 5.603 1.00 97.38 196 ILE A CA 1
ATOM 1558 C C . ILE A 1 196 ? -8.924 13.759 6.053 1.00 97.38 196 ILE A C 1
ATOM 1560 O O . ILE A 1 196 ? -8.317 14.813 6.221 1.00 97.38 196 ILE A O 1
ATOM 1564 N N . THR A 1 197 ? -8.336 12.572 6.210 1.00 96.31 197 THR A N 1
ATOM 1565 C CA . THR A 1 197 ? -6.919 12.424 6.579 1.00 96.31 197 THR A CA 1
ATOM 1566 C C . THR A 1 197 ? -6.010 13.076 5.540 1.00 96.31 197 THR A C 1
ATOM 1568 O O . THR A 1 197 ? -5.116 13.837 5.905 1.00 96.31 197 THR A O 1
ATOM 1571 N N . SER A 1 198 ? -6.263 12.839 4.250 1.00 94.31 198 SER A N 1
ATOM 1572 C CA . SER A 1 198 ? -5.512 13.464 3.161 1.00 94.31 198 SER A CA 1
ATOM 1573 C C . SER A 1 198 ? -5.640 14.988 3.174 1.00 94.31 198 SER A C 1
ATOM 1575 O O . SER A 1 198 ? -4.633 15.672 3.024 1.00 94.31 198 SER A O 1
ATOM 1577 N N . LEU A 1 199 ? -6.836 15.537 3.416 1.00 96.56 199 LEU A N 1
ATOM 1578 C CA . LEU A 1 199 ? -7.039 16.987 3.528 1.00 96.56 199 LEU A CA 1
ATOM 1579 C C . LEU A 1 199 ? -6.262 17.594 4.704 1.00 96.56 199 LEU A C 1
ATOM 1581 O O . LEU A 1 199 ? -5.623 18.630 4.539 1.00 96.56 199 LEU A O 1
ATOM 1585 N N . ILE A 1 200 ? -6.260 16.938 5.868 1.00 96.12 200 ILE A N 1
ATOM 1586 C CA . ILE A 1 200 ? -5.480 17.385 7.033 1.00 96.12 200 ILE A CA 1
ATOM 1587 C C . ILE A 1 200 ? -3.985 17.416 6.694 1.00 96.12 200 ILE A C 1
ATOM 1589 O O . ILE A 1 200 ? -3.312 18.408 6.970 1.00 96.12 200 ILE A O 1
ATOM 1593 N N . ILE A 1 201 ? -3.466 16.360 6.061 1.00 94.19 201 ILE A N 1
ATOM 1594 C CA . ILE A 1 201 ? -2.053 16.281 5.663 1.00 94.19 201 ILE A CA 1
ATOM 1595 C C . ILE A 1 201 ? -1.705 17.372 4.644 1.00 94.19 201 ILE A C 1
ATOM 1597 O O . ILE A 1 201 ? -0.669 18.018 4.783 1.00 94.19 201 ILE A O 1
ATOM 1601 N N . LEU A 1 202 ? -2.574 17.624 3.661 1.00 94.12 202 LEU A N 1
ATOM 1602 C CA . LEU A 1 202 ? -2.385 18.692 2.677 1.00 94.12 202 LEU A CA 1
ATOM 1603 C C . LEU A 1 202 ? -2.326 20.075 3.333 1.00 94.12 202 LEU A C 1
ATOM 1605 O O . LEU A 1 202 ? -1.475 20.882 2.966 1.00 94.12 202 LEU A O 1
ATOM 1609 N N . ILE A 1 203 ? -3.178 20.341 4.327 1.00 94.69 203 ILE A N 1
ATOM 1610 C CA . ILE A 1 203 ? -3.153 21.600 5.086 1.00 94.69 203 ILE A CA 1
ATOM 1611 C C . ILE A 1 203 ? -1.844 21.733 5.870 1.00 94.69 203 ILE A C 1
ATOM 1613 O O . ILE A 1 203 ? -1.200 22.778 5.805 1.00 94.69 203 ILE A O 1
ATOM 1617 N N . ILE A 1 204 ? -1.417 20.678 6.574 1.00 91.75 204 ILE A N 1
ATOM 1618 C CA . ILE A 1 204 ? -0.143 20.671 7.312 1.00 91.75 204 ILE A CA 1
ATOM 1619 C C . ILE A 1 204 ? 1.027 20.944 6.360 1.00 91.75 204 ILE A C 1
ATOM 1621 O O . ILE A 1 204 ? 1.883 21.778 6.652 1.00 91.75 204 ILE A O 1
ATOM 1625 N N . TYR A 1 205 ? 1.044 20.280 5.204 1.00 89.38 205 TYR A N 1
ATOM 1626 C CA . TYR A 1 205 ? 2.069 20.475 4.186 1.00 89.38 205 TYR A CA 1
ATOM 1627 C C . TYR A 1 205 ? 2.073 21.911 3.641 1.00 89.38 205 TYR A C 1
ATOM 1629 O O . TYR A 1 205 ? 3.128 22.540 3.581 1.00 89.3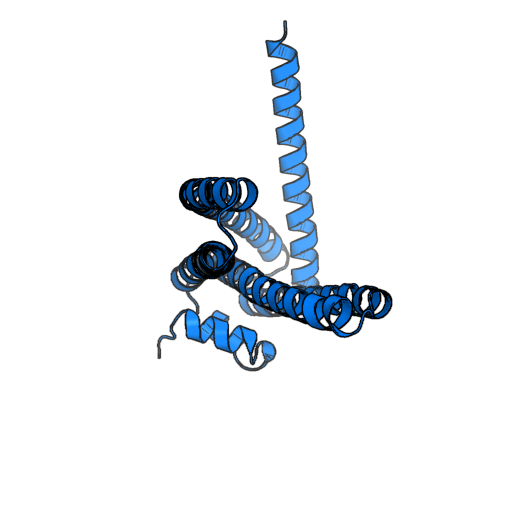8 205 TYR A O 1
ATOM 1637 N N . ALA A 1 206 ? 0.905 22.468 3.310 1.00 90.50 206 ALA A N 1
ATOM 1638 C CA . ALA A 1 206 ? 0.785 23.840 2.822 1.00 90.50 206 ALA A CA 1
ATOM 1639 C C . ALA A 1 206 ? 1.290 24.869 3.848 1.00 90.50 206 ALA A C 1
ATOM 1641 O O . ALA A 1 206 ? 2.019 25.791 3.485 1.00 90.50 206 ALA A O 1
ATOM 1642 N N . LEU A 1 207 ? 0.965 24.684 5.133 1.00 91.62 207 LEU A N 1
ATOM 1643 C CA . LEU A 1 207 ? 1.471 25.526 6.222 1.00 91.62 207 LEU A CA 1
ATOM 1644 C C . LEU A 1 207 ? 2.992 25.426 6.362 1.00 91.62 207 LEU A C 1
ATOM 1646 O O . LEU A 1 207 ? 3.660 26.440 6.555 1.00 91.62 207 LEU A O 1
ATOM 1650 N N . PHE A 1 208 ? 3.545 24.220 6.231 1.00 88.88 208 PHE A N 1
ATOM 1651 C CA . PHE A 1 208 ? 4.986 24.000 6.303 1.00 88.88 208 PHE A CA 1
ATOM 1652 C C . PHE A 1 208 ? 5.731 24.713 5.166 1.00 88.88 208 PHE A C 1
ATOM 1654 O O . PHE A 1 208 ? 6.712 25.412 5.413 1.00 88.88 208 PHE A O 1
ATOM 1661 N N . ILE A 1 209 ? 5.228 24.615 3.932 1.00 90.06 209 ILE A N 1
ATOM 1662 C CA . ILE A 1 209 ? 5.792 25.331 2.778 1.00 90.06 209 ILE A CA 1
ATOM 1663 C C . ILE A 1 209 ? 5.657 26.850 2.943 1.00 90.06 209 ILE A C 1
ATOM 1665 O O . ILE A 1 209 ? 6.612 27.579 2.677 1.00 90.06 209 ILE A O 1
ATOM 1669 N N . ALA A 1 210 ? 4.511 27.344 3.421 1.00 88.00 210 ALA A N 1
ATOM 1670 C CA . ALA A 1 210 ? 4.313 28.769 3.679 1.00 88.00 210 ALA A CA 1
ATOM 1671 C C . ALA A 1 210 ? 5.297 29.310 4.730 1.00 88.00 210 ALA A C 1
ATOM 1673 O O . ALA A 1 210 ? 5.862 30.387 4.543 1.00 88.00 210 ALA A O 1
ATOM 1674 N N . LEU A 1 211 ? 5.553 28.545 5.797 1.00 88.88 211 LEU A N 1
ATOM 1675 C CA . LEU A 1 211 ? 6.533 28.896 6.823 1.00 88.88 211 LEU A CA 1
ATOM 1676 C C . LEU A 1 211 ? 7.955 28.945 6.250 1.00 88.88 211 LEU A C 1
ATOM 1678 O O . LEU A 1 211 ? 8.654 29.932 6.455 1.00 88.88 211 LEU A O 1
ATOM 1682 N N . LEU A 1 212 ? 8.371 27.919 5.500 1.00 83.88 212 LEU A N 1
ATOM 1683 C CA . LEU A 1 212 ? 9.704 27.870 4.891 1.00 83.88 212 LEU A CA 1
ATOM 1684 C C . LEU A 1 212 ? 9.930 29.018 3.902 1.00 83.88 212 LEU A C 1
ATOM 1686 O O . LEU A 1 212 ? 10.976 29.663 3.941 1.00 83.88 212 LEU A O 1
ATOM 1690 N N . ASN A 1 213 ? 8.937 29.316 3.064 1.00 80.19 213 ASN A N 1
ATOM 1691 C CA . ASN A 1 213 ? 9.003 30.431 2.121 1.00 80.19 213 ASN A CA 1
ATOM 1692 C C . ASN A 1 213 ? 9.005 31.788 2.843 1.00 80.19 213 ASN A C 1
ATOM 1694 O O . ASN A 1 213 ? 9.740 32.695 2.452 1.00 80.19 213 ASN A O 1
ATOM 1698 N N . GLY A 1 214 ? 8.240 31.920 3.931 1.00 75.06 214 GLY A N 1
ATOM 1699 C CA . GLY A 1 214 ? 8.272 33.092 4.804 1.00 75.06 214 GLY A CA 1
ATOM 1700 C C . GLY A 1 214 ? 9.647 33.301 5.446 1.00 75.06 214 GLY A C 1
ATOM 1701 O O . GLY A 1 214 ? 10.192 34.401 5.388 1.00 75.06 214 GLY A O 1
ATOM 1702 N N . CYS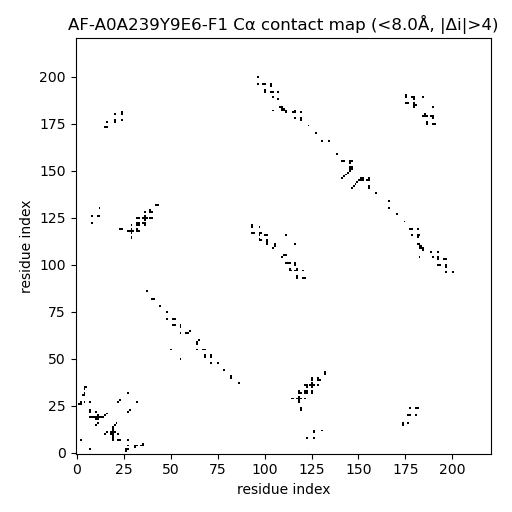 A 1 215 ? 10.265 32.243 5.978 1.00 61.50 215 CYS A N 1
ATOM 1703 C CA . CYS A 1 215 ? 11.618 32.285 6.537 1.00 61.50 215 CYS A CA 1
ATOM 1704 C C . CYS A 1 215 ? 12.685 32.594 5.475 1.00 61.50 215 CYS A C 1
ATOM 1706 O O . CYS A 1 215 ? 13.585 33.389 5.737 1.00 61.50 215 CYS A O 1
ATOM 1708 N N . ALA A 1 216 ? 12.568 32.040 4.265 1.00 61.84 216 ALA A N 1
ATOM 1709 C CA . ALA A 1 216 ? 13.466 32.355 3.152 1.00 61.84 216 ALA A CA 1
ATOM 1710 C C . ALA A 1 216 ? 13.381 33.838 2.743 1.00 61.84 216 ALA A C 1
ATOM 1712 O O . ALA A 1 216 ? 14.402 34.459 2.460 1.00 61.84 216 ALA A O 1
ATOM 1713 N N . SER A 1 217 ? 12.183 34.434 2.790 1.00 63.16 217 SER A N 1
ATOM 1714 C CA . SER A 1 217 ? 11.995 35.868 2.526 1.00 63.16 217 SER A CA 1
ATOM 1715 C C . SER A 1 217 ? 12.599 36.783 3.606 1.00 63.16 217 SER A C 1
ATOM 1717 O O . SER A 1 217 ? 12.935 37.930 3.317 1.00 63.16 217 SER A O 1
ATOM 1719 N N . LEU A 1 218 ? 12.771 36.276 4.834 1.00 57.53 218 LEU A N 1
ATOM 1720 C CA . LEU A 1 218 ? 13.406 36.987 5.950 1.00 57.53 218 LEU A CA 1
ATOM 1721 C C . LEU A 1 218 ? 14.935 36.829 5.964 1.00 57.53 218 LEU A C 1
ATOM 1723 O O . LEU A 1 218 ? 15.618 37.740 6.413 1.00 57.53 218 LEU A O 1
ATOM 1727 N N . ALA A 1 219 ? 15.467 35.707 5.468 1.00 58.50 219 ALA A N 1
ATOM 1728 C CA . ALA A 1 219 ? 16.907 35.428 5.404 1.00 58.50 219 ALA A CA 1
ATOM 1729 C C . ALA A 1 219 ? 17.612 36.018 4.163 1.00 58.50 219 ALA A C 1
ATOM 1731 O O . ALA A 1 219 ? 18.838 36.030 4.105 1.00 58.50 219 ALA A O 1
ATOM 1732 N N . GLY A 1 220 ? 16.853 36.483 3.164 1.00 55.53 220 GLY A N 1
ATOM 1733 C CA . GLY A 1 220 ? 17.362 37.184 1.977 1.00 55.53 220 GLY A CA 1
ATOM 1734 C C . GLY A 1 220 ? 17.478 38.708 2.131 1.00 55.53 220 GLY A C 1
ATOM 1735 O O . GLY A 1 220 ? 17.597 39.399 1.120 1.00 55.53 220 GLY A O 1
ATOM 1736 N N . ARG A 1 221 ? 17.383 39.229 3.361 1.00 47.34 221 ARG A N 1
ATOM 1737 C CA . ARG A 1 221 ? 17.594 40.639 3.716 1.00 47.34 221 ARG A CA 1
ATOM 1738 C C . ARG A 1 221 ? 18.836 40.801 4.575 1.00 47.34 221 ARG A C 1
ATOM 1740 O O . ARG A 1 221 ? 19.028 39.952 5.471 1.00 47.34 221 ARG A O 1
#

Sequence (221 aa):
METKWYSDFFQLLVHPFSKGIDQIVEFGTLKKGFWATIFFWAIPYLLLALFGTMLIPLLPRNEITNTFLIVLTFAGVAFVLIWFLGILLSFIGVAIYSYIFNWVVKKMGGTDNVNAVMKVNWYLEGYGVLLGTAFYVLIAISAGILVGFFDAPTLFGVIFPISFIGMLVIMIWVSLALMGKQVMLTKLKVFLACVITSLIILIIYALFIALLNGCASLAGR

Radius of gyration: 21.3 Å; Cα contacts (8 Å, |Δi|>4): 180; chains: 1; bounding box: 49×62×53 Å

Secondary structure (DSSP, 8-state):
-PPPHHHHHHHHHHSIIIIIHHHHHHH--HHHHHHHHHHHHHHHHHHHHHHHHHHGGGS--SHHHHHHHHHHHHHHHHHHHHHHHHHHHHHHHHHHHHHHHHHHHHHTT----HHHHHHHHHHHHHHHHHHHHHHHHHHHHHHIIIIIIT--HHHHHHHHHHHHHHHHHHHHHHHHHHHHHHTT--HHHHHHHHHHHHHHHHHHHHHHHHHHHHHHHHHT-